Protein AF-A0A2W4M1J8-F1 (afdb_monomer)

pLDDT: mean 92.08, std 6.77, range [60.75, 98.62]

Mean predicted aligned error: 5.38 Å

Structure (mmCIF, N/CA/C/O backbone):
data_AF-A0A2W4M1J8-F1
#
_entry.id   AF-A0A2W4M1J8-F1
#
loop_
_atom_site.group_PDB
_atom_site.id
_atom_site.type_symbol
_atom_site.label_atom_id
_atom_site.label_alt_id
_atom_site.label_comp_id
_atom_site.label_asym_id
_atom_site.label_entity_id
_atom_site.label_seq_id
_atom_site.pdbx_PDB_ins_code
_atom_site.Cartn_x
_atom_site.Cartn_y
_atom_site.Cartn_z
_atom_site.occupancy
_atom_site.B_iso_or_equiv
_atom_site.auth_seq_id
_atom_site.auth_comp_id
_atom_site.auth_asym_id
_atom_site.auth_atom_id
_atom_site.pdbx_PDB_model_num
ATOM 1 N N . MET A 1 1 ? -27.127 28.716 -13.741 1.00 60.75 1 MET A N 1
ATOM 2 C CA . MET A 1 1 ? -26.331 27.482 -13.943 1.00 60.75 1 MET A CA 1
ATOM 3 C C . MET A 1 1 ? -25.265 27.330 -12.864 1.00 60.75 1 MET A C 1
ATOM 5 O O . MET A 1 1 ? -25.315 26.324 -12.179 1.00 60.75 1 MET A O 1
ATOM 9 N N . PHE A 1 2 ? -24.392 28.325 -12.641 1.00 67.69 2 PHE A N 1
ATOM 10 C CA . PHE A 1 2 ? -23.398 28.296 -11.550 1.00 67.69 2 PHE A CA 1
ATOM 11 C C . PHE A 1 2 ? -24.016 28.130 -10.148 1.00 67.69 2 PHE A C 1
ATOM 13 O O . PHE A 1 2 ? -23.665 27.180 -9.469 1.00 67.69 2 PHE A O 1
ATOM 20 N N . GLN A 1 3 ? -25.021 28.934 -9.776 1.00 69.25 3 GLN A N 1
ATOM 21 C CA . GLN A 1 3 ? -25.736 28.772 -8.492 1.00 69.25 3 GLN A CA 1
ATOM 22 C C . GLN A 1 3 ? -26.393 27.394 -8.320 1.00 69.25 3 GLN A C 1
ATOM 24 O O . GLN A 1 3 ? -26.359 26.820 -7.248 1.00 69.25 3 GLN A O 1
ATOM 29 N N . TRP A 1 4 ? -26.945 26.813 -9.390 1.00 78.94 4 TRP A N 1
ATOM 30 C CA . TRP A 1 4 ? -27.559 25.483 -9.310 1.00 78.94 4 TRP A CA 1
ATOM 31 C C . TRP A 1 4 ? -26.517 24.383 -9.055 1.00 78.94 4 TRP A C 1
ATOM 33 O O . TRP A 1 4 ? -26.752 23.493 -8.243 1.00 78.94 4 TRP A O 1
ATOM 43 N N . LEU A 1 5 ? -25.365 24.466 -9.735 1.00 71.62 5 LEU A N 1
ATOM 44 C CA . LEU A 1 5 ? -24.209 23.589 -9.515 1.00 71.62 5 LEU A CA 1
ATOM 45 C C . LEU A 1 5 ? -23.668 23.752 -8.090 1.00 71.62 5 LEU A C 1
ATOM 47 O O . LEU A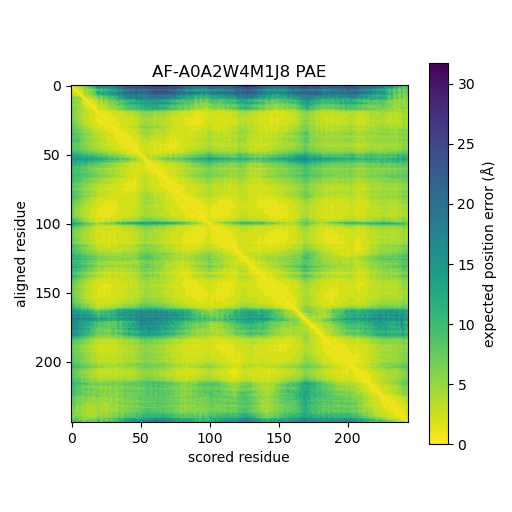 1 5 ? -23.390 22.768 -7.417 1.00 71.62 5 LEU A O 1
ATOM 51 N N . GLU A 1 6 ? -23.559 24.986 -7.619 1.00 69.69 6 GLU A N 1
ATOM 52 C CA . GLU A 1 6 ? -23.117 25.314 -6.269 1.00 69.69 6 GLU A CA 1
ATOM 53 C C . GLU A 1 6 ? -24.055 24.714 -5.209 1.00 69.69 6 GLU A C 1
ATOM 55 O O . GLU A 1 6 ? -23.620 23.894 -4.404 1.00 69.69 6 GLU A O 1
ATOM 60 N N . ASP A 1 7 ? -25.358 24.975 -5.307 1.00 75.12 7 ASP A N 1
ATOM 61 C CA . ASP A 1 7 ? -26.353 24.530 -4.326 1.00 75.12 7 ASP A CA 1
ATOM 62 C C . ASP A 1 7 ? -26.569 23.003 -4.311 1.00 75.12 7 ASP A C 1
ATOM 64 O O . ASP A 1 7 ? -26.889 22.438 -3.267 1.00 75.12 7 ASP A O 1
ATOM 68 N N . HIS A 1 8 ? -26.414 22.312 -5.451 1.00 79.19 8 HIS A N 1
ATOM 69 C CA . HIS A 1 8 ? -26.745 20.880 -5.562 1.00 79.19 8 HIS A CA 1
ATOM 70 C C . HIS A 1 8 ? -25.533 19.949 -5.643 1.00 79.19 8 HIS A C 1
ATOM 72 O O . HIS A 1 8 ? -25.662 18.774 -5.300 1.00 79.19 8 HIS A O 1
ATOM 78 N N . LEU A 1 9 ? -24.373 20.422 -6.111 1.00 76.44 9 LEU A N 1
ATOM 79 C CA . LEU A 1 9 ? -23.174 19.593 -6.279 1.00 76.44 9 LEU A CA 1
ATOM 80 C C . LEU A 1 9 ? -22.068 19.914 -5.266 1.00 76.44 9 LEU A C 1
ATOM 82 O O . LEU A 1 9 ? -21.338 18.982 -4.927 1.00 76.44 9 LEU A O 1
ATOM 86 N N . MET A 1 10 ? -21.961 21.131 -4.701 1.00 76.69 10 MET A N 1
ATOM 87 C CA . MET A 1 10 ? -20.921 21.394 -3.684 1.00 76.69 10 MET A CA 1
ATOM 88 C C . MET A 1 10 ? -21.118 20.546 -2.436 1.00 76.69 10 MET A C 1
ATOM 90 O O . MET A 1 10 ? -20.162 19.942 -1.957 1.00 76.69 10 MET A O 1
ATOM 94 N N . GLU A 1 11 ? -22.337 20.474 -1.900 1.00 77.88 11 GLU A N 1
ATOM 95 C CA . GLU A 1 11 ? -22.561 19.773 -0.635 1.00 77.88 11 GLU A CA 1
ATOM 96 C C . GLU A 1 11 ? -22.311 18.252 -0.753 1.00 77.88 11 GLU A C 1
ATOM 98 O O . GLU A 1 11 ? -21.587 17.703 0.087 1.00 77.88 11 GLU A O 1
ATOM 103 N N . PRO A 1 12 ? -22.807 17.538 -1.789 1.00 81.69 12 PRO A N 1
ATOM 104 C CA . PRO A 1 12 ? -22.494 16.121 -1.964 1.00 81.69 12 PRO A CA 1
ATOM 105 C C . PRO A 1 12 ? -21.011 15.859 -2.245 1.00 81.69 12 PRO A C 1
ATOM 107 O O . PRO A 1 12 ? -20.430 14.952 -1.645 1.00 81.69 12 PRO A O 1
ATOM 110 N N . LEU A 1 13 ? -20.379 16.649 -3.123 1.00 80.50 13 LEU A N 1
ATOM 111 C CA . LEU A 1 13 ? -18.967 16.468 -3.478 1.00 80.50 13 LEU A CA 1
ATOM 112 C C . LEU A 1 13 ? -18.049 16.810 -2.302 1.00 80.50 13 LEU A C 1
ATOM 114 O O . LEU A 1 13 ? -17.095 16.080 -2.040 1.00 80.50 13 LEU A O 1
ATOM 118 N N . GLY A 1 14 ? -18.394 17.837 -1.526 1.00 80.25 14 GLY A N 1
ATOM 119 C CA . GLY A 1 14 ? -17.724 18.182 -0.278 1.00 80.25 14 GLY A CA 1
ATOM 120 C C . GLY A 1 14 ? -17.798 17.048 0.743 1.00 80.25 14 GLY A C 1
ATOM 121 O O . GLY A 1 14 ? -16.777 16.677 1.315 1.00 80.25 14 GLY A O 1
ATOM 122 N N . LYS A 1 15 ? -18.965 16.410 0.922 1.00 83.94 15 LYS A N 1
ATOM 123 C CA . LYS A 1 15 ? -19.109 15.234 1.805 1.00 83.94 15 LYS A CA 1
ATOM 124 C C . LYS A 1 15 ? -18.259 14.047 1.346 1.00 83.94 15 LYS A C 1
ATOM 126 O O . LYS A 1 15 ? -17.683 13.352 2.182 1.00 83.94 15 LYS A O 1
ATOM 131 N N . ILE A 1 16 ? -18.155 13.818 0.035 1.00 85.00 16 ILE A N 1
ATOM 132 C CA . ILE A 1 16 ? -17.283 12.778 -0.531 1.00 85.00 16 ILE A CA 1
ATOM 133 C C . ILE A 1 16 ? -15.813 13.127 -0.269 1.00 85.00 16 ILE A C 1
ATOM 135 O O . ILE A 1 16 ? -15.076 12.298 0.260 1.00 85.00 16 ILE A O 1
ATOM 139 N N . ALA A 1 17 ? -15.392 14.361 -0.545 1.00 81.19 17 ALA A N 1
ATOM 140 C CA . ALA A 1 17 ? -14.028 14.831 -0.299 1.00 81.19 17 ALA A CA 1
ATOM 141 C C . ALA A 1 17 ? -13.652 14.834 1.195 1.00 81.19 17 ALA A C 1
ATOM 143 O O . ALA A 1 17 ? -12.484 14.675 1.551 1.00 81.19 17 ALA A O 1
ATOM 144 N N . GLN A 1 18 ? -14.637 14.987 2.082 1.00 86.88 18 GLN A N 1
ATOM 145 C CA . GLN A 1 18 ? -14.481 14.907 3.536 1.00 86.88 18 GLN A CA 1
ATOM 146 C C . GLN A 1 18 ? -14.568 13.479 4.090 1.00 86.88 18 GLN A C 1
ATOM 148 O O . GLN A 1 18 ? -14.363 13.263 5.286 1.00 86.88 18 GLN A O 1
ATOM 153 N N . ASN A 1 19 ? -14.833 12.477 3.247 1.00 94.06 19 ASN A N 1
ATOM 154 C CA . ASN A 1 19 ? -14.872 11.093 3.689 1.00 94.06 19 ASN A CA 1
ATOM 155 C C . ASN A 1 19 ? -13.484 10.653 4.173 1.00 94.06 19 ASN A C 1
ATOM 157 O O . ASN A 1 19 ? -12.522 10.620 3.405 1.00 94.06 19 ASN A O 1
ATOM 161 N N . ARG A 1 20 ? -13.400 10.247 5.444 1.00 94.69 20 ARG A N 1
ATOM 162 C CA . ARG A 1 20 ? -12.148 9.811 6.078 1.00 94.69 20 ARG A CA 1
ATOM 163 C C . ARG A 1 20 ? -11.376 8.760 5.281 1.00 94.69 20 ARG A C 1
ATOM 165 O O . ARG A 1 20 ? -10.160 8.851 5.237 1.00 94.69 20 ARG A O 1
ATOM 172 N N . TYR A 1 21 ? -12.050 7.802 4.639 1.00 96.69 21 TYR A N 1
ATOM 173 C CA . TYR A 1 21 ? -11.383 6.741 3.881 1.00 96.69 21 TYR A CA 1
ATOM 174 C C . TYR A 1 21 ? -10.720 7.302 2.624 1.00 96.69 21 TYR A C 1
ATOM 176 O O . TYR A 1 21 ? -9.555 7.016 2.368 1.00 96.69 21 TYR A O 1
ATOM 184 N N . LEU A 1 22 ? -11.432 8.154 1.880 1.00 94.62 22 LEU A N 1
ATOM 185 C CA . LEU A 1 22 ? -10.891 8.802 0.683 1.00 94.62 22 LEU A CA 1
ATOM 186 C C . LEU A 1 22 ? -9.744 9.748 1.029 1.00 94.62 22 LEU A C 1
ATOM 188 O O . LEU A 1 22 ? -8.720 9.743 0.348 1.00 94.62 22 LEU A O 1
ATOM 192 N N . GLN A 1 23 ? -9.875 10.508 2.115 1.00 94.75 23 GLN A N 1
ATOM 193 C CA . GLN A 1 23 ? -8.791 11.367 2.568 1.00 94.75 23 GLN A CA 1
ATOM 194 C C . GLN A 1 23 ? -7.573 10.554 3.025 1.00 94.75 23 GLN A C 1
ATOM 196 O O . GLN A 1 23 ? -6.461 10.901 2.655 1.00 94.75 23 GLN A O 1
ATOM 201 N N . SER A 1 24 ? -7.752 9.443 3.749 1.00 97.06 24 SER A N 1
ATOM 202 C CA . SER A 1 24 ? -6.635 8.562 4.121 1.00 97.06 24 SER A CA 1
ATOM 203 C C . SER A 1 24 ? -5.939 7.951 2.911 1.00 97.06 24 SER A C 1
ATOM 205 O O . SER A 1 24 ? -4.716 7.885 2.910 1.00 97.06 24 SER A O 1
ATOM 207 N N . ILE A 1 25 ? -6.683 7.549 1.873 1.00 97.44 25 ILE A N 1
ATOM 208 C CA . ILE A 1 25 ? -6.088 7.091 0.611 1.00 97.44 25 ILE A CA 1
ATOM 209 C C . ILE A 1 25 ? -5.270 8.225 -0.012 1.00 97.44 25 ILE A C 1
ATOM 211 O O . ILE A 1 25 ? -4.089 8.046 -0.286 1.00 97.44 25 ILE A O 1
ATOM 215 N N . ARG A 1 26 ? -5.859 9.412 -0.191 1.00 95.38 26 ARG A N 1
ATOM 216 C CA . ARG A 1 26 ? -5.160 10.573 -0.759 1.00 95.38 26 ARG A CA 1
ATOM 217 C C . ARG A 1 26 ? -3.875 10.891 0.007 1.00 95.38 26 ARG A C 1
ATOM 219 O O . ARG A 1 26 ? -2.814 10.999 -0.601 1.00 95.38 26 ARG A O 1
ATOM 226 N N . ASP A 1 27 ? -3.970 11.025 1.326 1.00 96.31 27 ASP A N 1
ATOM 227 C CA . ASP A 1 27 ? -2.840 11.379 2.184 1.00 96.31 27 ASP A CA 1
ATOM 228 C C . ASP A 1 27 ? -1.758 10.284 2.127 1.00 96.31 27 ASP A C 1
ATOM 230 O O . ASP A 1 27 ? -0.569 10.598 2.060 1.00 96.31 27 ASP A O 1
ATOM 234 N N . ALA A 1 28 ? -2.154 9.007 2.050 1.00 97.31 28 ALA A N 1
ATOM 235 C CA . ALA A 1 28 ? -1.229 7.894 1.884 1.00 97.31 28 ALA A CA 1
ATOM 236 C C . ALA A 1 28 ? -0.443 7.974 0.567 1.00 97.31 28 ALA A C 1
ATOM 238 O O . ALA A 1 28 ? 0.778 7.822 0.560 1.00 97.31 28 ALA A O 1
ATOM 239 N N . PHE A 1 29 ? -1.118 8.255 -0.550 1.00 96.50 29 PHE A N 1
ATOM 240 C CA . PHE A 1 29 ? -0.449 8.423 -1.840 1.00 96.50 29 PHE A CA 1
ATOM 241 C C . PHE A 1 29 ? 0.501 9.627 -1.832 1.00 96.50 29 PHE A C 1
ATOM 243 O O . PHE A 1 29 ? 1.638 9.516 -2.290 1.00 96.50 29 PHE A O 1
ATOM 250 N N . VAL A 1 30 ? 0.076 10.760 -1.266 1.00 96.06 30 VAL A N 1
ATOM 251 C CA . VAL A 1 30 ? 0.894 11.981 -1.220 1.00 96.06 30 VAL A CA 1
ATOM 252 C C . VAL A 1 30 ? 2.153 11.786 -0.376 1.00 96.06 30 VAL A C 1
ATOM 254 O O . VAL A 1 30 ? 3.242 12.154 -0.811 1.00 96.06 30 VAL A O 1
ATOM 257 N N . VAL A 1 31 ? 2.020 11.197 0.813 1.00 95.62 31 VAL A N 1
ATOM 258 C CA . VAL A 1 31 ? 3.126 11.089 1.775 1.00 95.62 31 VAL A CA 1
ATOM 259 C C . VAL A 1 31 ? 4.022 9.879 1.491 1.00 95.62 31 VAL A C 1
ATOM 261 O O . VAL A 1 31 ? 5.239 9.984 1.628 1.00 95.62 31 VAL A O 1
ATOM 264 N N . PHE A 1 32 ? 3.455 8.741 1.073 1.00 95.19 32 PHE A N 1
ATOM 265 C CA . PHE A 1 32 ? 4.177 7.461 1.004 1.00 95.19 32 PHE A CA 1
ATOM 266 C C . PHE A 1 32 ? 4.418 6.932 -0.417 1.00 95.19 32 PHE A C 1
ATOM 268 O O . PHE A 1 32 ? 5.298 6.087 -0.593 1.00 95.19 32 PHE A O 1
ATOM 275 N N . ALA A 1 33 ? 3.684 7.406 -1.433 1.00 94.50 33 ALA A N 1
ATOM 276 C CA . ALA A 1 33 ? 3.900 6.989 -2.824 1.00 94.50 33 ALA A CA 1
ATOM 277 C C . ALA A 1 33 ? 4.744 7.996 -3.606 1.00 94.50 33 ALA A C 1
ATOM 279 O O . ALA A 1 33 ? 5.727 7.607 -4.234 1.00 94.50 33 ALA A O 1
ATOM 280 N N . LEU A 1 34 ? 4.384 9.287 -3.568 1.00 94.75 34 LEU A N 1
ATOM 281 C CA . LEU A 1 34 ? 5.009 10.303 -4.424 1.00 94.75 34 LEU A CA 1
ATOM 282 C C . LEU A 1 34 ? 6.538 10.370 -4.285 1.00 94.75 34 LEU A C 1
ATOM 284 O O . LEU A 1 34 ? 7.201 10.322 -5.321 1.00 94.75 34 LEU A O 1
ATOM 288 N N . PRO A 1 35 ? 7.138 10.415 -3.076 1.00 92.19 35 PRO A N 1
ATOM 289 C CA . PRO A 1 35 ? 8.595 10.472 -2.960 1.00 92.19 35 PRO A CA 1
ATOM 290 C C . PRO A 1 35 ? 9.272 9.246 -3.583 1.00 92.19 35 PRO A C 1
ATOM 292 O O . PRO A 1 35 ? 10.240 9.380 -4.324 1.00 92.19 35 PRO A O 1
ATOM 295 N N . VAL A 1 36 ? 8.706 8.059 -3.349 1.00 92.19 36 VAL A N 1
ATOM 296 C CA . VAL A 1 36 ? 9.218 6.778 -3.850 1.00 92.19 36 VAL A CA 1
A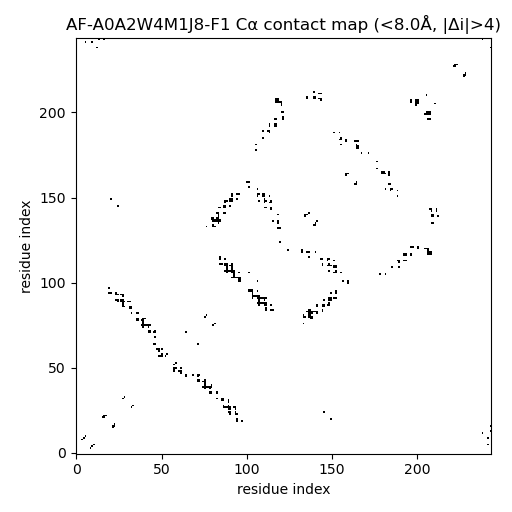TOM 297 C C . VAL A 1 36 ? 9.147 6.726 -5.380 1.00 92.19 36 VAL A C 1
ATOM 299 O O . VAL A 1 36 ? 10.136 6.399 -6.034 1.00 92.19 36 VAL A O 1
ATOM 302 N N . ILE A 1 37 ? 8.008 7.120 -5.961 1.00 93.81 37 ILE A N 1
ATOM 303 C CA . ILE A 1 37 ? 7.817 7.205 -7.416 1.00 93.81 37 ILE A CA 1
ATOM 304 C C . ILE A 1 37 ? 8.838 8.150 -8.041 1.00 93.81 37 ILE A C 1
ATOM 306 O O . ILE A 1 37 ? 9.502 7.784 -9.009 1.00 93.81 37 ILE A O 1
ATOM 310 N N . LEU A 1 38 ? 8.954 9.366 -7.501 1.00 95.25 38 LEU A N 1
ATOM 311 C CA . LEU A 1 38 ? 9.811 10.404 -8.065 1.00 95.25 38 LEU A CA 1
ATOM 312 C C . LEU A 1 38 ? 11.285 10.004 -8.001 1.00 95.25 38 LEU A C 1
ATOM 314 O O . LEU A 1 38 ? 12.010 10.203 -8.973 1.00 95.25 38 LEU A O 1
ATOM 318 N N . THR A 1 39 ? 11.722 9.384 -6.902 1.00 93.12 39 THR A N 1
ATOM 319 C CA . THR A 1 39 ? 13.083 8.849 -6.791 1.00 93.12 39 THR A CA 1
ATOM 320 C C . THR A 1 39 ? 13.343 7.753 -7.827 1.00 93.12 39 THR A C 1
ATOM 322 O O . THR A 1 39 ? 14.359 7.804 -8.518 1.00 93.12 39 THR A O 1
ATOM 325 N N . GLY A 1 40 ? 12.427 6.794 -7.992 1.00 94.69 40 GLY A N 1
ATOM 326 C CA . GLY A 1 40 ? 12.572 5.717 -8.976 1.00 94.69 40 GLY A CA 1
ATOM 327 C C . GLY A 1 40 ? 12.558 6.196 -10.426 1.00 94.69 40 GLY A C 1
ATOM 328 O O . GLY A 1 40 ? 13.328 5.708 -11.254 1.00 94.69 40 GLY A O 1
ATOM 329 N N . ALA A 1 41 ? 11.710 7.177 -10.736 1.00 95.94 41 ALA A N 1
ATOM 330 C CA . ALA A 1 41 ? 11.534 7.699 -12.087 1.00 95.94 41 ALA A CA 1
ATOM 331 C C . ALA A 1 41 ? 12.822 8.307 -12.666 1.00 95.94 41 ALA A C 1
ATOM 333 O O . ALA A 1 41 ? 13.043 8.215 -13.870 1.00 95.94 41 ALA A O 1
ATOM 334 N N . ILE A 1 42 ? 13.706 8.865 -11.831 1.00 96.81 42 ILE A N 1
ATOM 335 C CA . ILE A 1 42 ? 15.008 9.384 -12.280 1.00 96.81 42 ILE A CA 1
ATOM 336 C C . ILE A 1 42 ? 15.840 8.264 -12.920 1.00 96.81 42 ILE A C 1
ATOM 338 O O . ILE A 1 42 ? 16.370 8.430 -14.016 1.00 96.81 42 ILE A O 1
ATOM 342 N N . PHE A 1 43 ? 15.906 7.099 -12.273 1.00 97.44 43 PHE A N 1
ATOM 343 C CA . PHE A 1 43 ? 16.635 5.939 -12.787 1.00 97.44 43 PHE A CA 1
ATOM 344 C C . PHE A 1 43 ? 15.973 5.347 -14.029 1.00 97.44 43 PHE A C 1
ATOM 346 O O . PHE A 1 43 ? 16.670 4.959 -14.963 1.00 97.44 43 PHE A O 1
ATOM 353 N N . LEU A 1 44 ? 14.636 5.337 -14.071 1.00 97.12 44 LEU A N 1
ATOM 354 C CA . LEU A 1 44 ? 13.891 4.930 -15.261 1.00 97.12 44 LEU A CA 1
ATOM 355 C C . LEU A 1 44 ? 14.239 5.813 -16.464 1.00 97.12 44 LEU A C 1
ATOM 357 O O . LEU A 1 44 ? 14.507 5.287 -17.540 1.00 97.12 44 LEU A O 1
ATOM 361 N N . ILE A 1 45 ? 14.274 7.136 -16.280 1.00 96.62 45 ILE A N 1
ATOM 362 C CA . ILE A 1 45 ? 14.631 8.084 -17.341 1.00 96.62 45 ILE A CA 1
ATOM 363 C C . ILE A 1 45 ? 16.073 7.847 -17.797 1.00 96.62 45 ILE A C 1
ATOM 365 O O . ILE A 1 45 ? 16.302 7.733 -18.995 1.00 96.62 45 ILE A O 1
ATOM 369 N N . ILE A 1 46 ? 17.029 7.711 -16.867 1.00 96.38 46 ILE A N 1
ATOM 370 C CA . ILE A 1 46 ? 18.447 7.449 -17.184 1.00 96.38 46 ILE A CA 1
ATOM 371 C C . ILE A 1 46 ? 18.621 6.133 -17.960 1.00 96.38 46 ILE A C 1
ATOM 373 O O . ILE A 1 46 ? 19.450 6.058 -18.864 1.00 96.38 46 ILE A O 1
ATOM 377 N N . ALA A 1 47 ? 17.841 5.107 -17.622 1.00 97.25 47 ALA A N 1
ATOM 378 C CA . ALA A 1 47 ? 17.883 3.808 -18.283 1.00 97.25 47 ALA A CA 1
ATOM 379 C C . ALA A 1 47 ? 17.229 3.796 -19.677 1.00 97.25 47 ALA A C 1
ATOM 381 O O . ALA A 1 47 ? 17.463 2.862 -20.437 1.00 97.25 47 ALA A O 1
ATOM 382 N N . ASN A 1 48 ? 16.412 4.799 -20.019 1.00 96.19 48 ASN A N 1
ATOM 383 C CA . ASN A 1 48 ? 15.619 4.820 -21.250 1.00 96.19 48 ASN A CA 1
ATOM 384 C C . ASN A 1 48 ? 15.877 6.100 -22.070 1.00 96.19 48 ASN A C 1
ATOM 386 O O . ASN A 1 48 ? 15.021 6.989 -22.117 1.00 96.19 48 ASN A O 1
ATOM 390 N N . PRO A 1 49 ? 17.045 6.207 -22.736 1.00 95.44 49 PRO A N 1
ATOM 391 C CA . PRO A 1 49 ? 17.310 7.287 -23.677 1.00 95.44 49 PRO A CA 1
ATOM 392 C C . PRO A 1 49 ? 16.248 7.371 -24.782 1.00 95.44 49 PRO A C 1
ATOM 394 O O . PRO A 1 49 ? 15.821 6.336 -25.296 1.00 95.44 49 PRO A O 1
ATOM 397 N N . PRO A 1 50 ? 15.859 8.582 -25.226 1.00 94.56 50 PRO A N 1
ATOM 398 C CA . PRO A 1 50 ? 14.887 8.765 -26.299 1.00 94.56 50 PRO A CA 1
ATOM 399 C C . PRO A 1 50 ? 15.536 8.509 -27.669 1.00 94.56 50 PRO A C 1
ATOM 401 O O . PRO A 1 50 ? 15.769 9.433 -28.447 1.00 94.56 50 PRO A O 1
ATOM 404 N N . THR A 1 51 ? 15.821 7.241 -27.972 1.00 91.38 51 THR A N 1
ATOM 405 C CA . THR A 1 51 ? 16.510 6.773 -29.193 1.00 91.38 51 THR A CA 1
ATOM 406 C C . THR A 1 51 ? 15.796 7.139 -30.496 1.00 91.38 51 THR A C 1
ATOM 408 O O . THR A 1 51 ? 16.405 7.113 -31.562 1.00 91.38 51 THR A O 1
ATOM 411 N N . SER A 1 52 ? 14.527 7.553 -30.431 1.00 91.38 52 SER A N 1
ATOM 412 C CA . SER A 1 52 ? 13.802 8.140 -31.563 1.00 91.38 52 SER A CA 1
ATOM 413 C C . SER A 1 52 ? 14.408 9.460 -32.055 1.00 91.38 52 SER A C 1
ATOM 415 O O . SER A 1 52 ? 14.164 9.868 -33.189 1.00 91.38 52 SER A O 1
ATOM 417 N N . ILE A 1 53 ? 15.178 10.156 -31.216 1.00 92.25 53 ILE A N 1
ATOM 418 C CA . ILE A 1 53 ? 15.879 11.387 -31.574 1.00 92.25 53 ILE A CA 1
ATOM 419 C C . ILE A 1 53 ? 17.278 11.002 -32.070 1.00 92.25 53 ILE A C 1
ATOM 421 O O . ILE A 1 53 ? 18.161 10.676 -31.278 1.00 92.25 53 ILE A O 1
ATOM 425 N N . ASN A 1 54 ? 17.494 11.062 -33.388 1.00 87.06 54 ASN A N 1
ATOM 426 C CA . ASN A 1 54 ? 18.772 10.710 -34.012 1.00 87.06 54 ASN A CA 1
ATOM 427 C C . ASN A 1 54 ? 19.838 11.802 -33.794 1.00 87.06 54 ASN A C 1
ATOM 429 O O . ASN A 1 54 ? 20.162 12.580 -34.693 1.00 87.06 54 ASN A O 1
ATOM 433 N N . TRP A 1 55 ? 20.358 11.878 -32.569 1.00 94.31 55 TRP A N 1
ATOM 434 C CA . TRP A 1 55 ? 21.391 12.820 -32.150 1.00 94.31 55 TRP A CA 1
ATOM 435 C C . TRP A 1 55 ? 22.573 12.069 -31.534 1.00 94.31 55 TRP A C 1
ATOM 437 O O . TRP A 1 55 ? 22.388 11.173 -30.713 1.00 94.31 55 TRP A O 1
ATOM 447 N N . GLY A 1 56 ? 23.805 12.450 -31.895 1.00 93.44 56 GLY A N 1
ATOM 448 C CA . GLY A 1 56 ? 25.018 11.727 -31.488 1.00 93.44 56 GLY A CA 1
ATOM 449 C C . GLY A 1 56 ? 25.172 11.548 -29.973 1.00 93.44 56 GLY A C 1
ATOM 450 O O . GLY A 1 56 ? 25.628 10.498 -29.531 1.00 93.44 56 GLY A O 1
ATOM 451 N N . ILE A 1 57 ? 24.720 12.525 -29.178 1.00 94.75 57 ILE A N 1
ATOM 452 C CA . ILE A 1 57 ? 24.746 12.447 -27.708 1.00 94.75 57 ILE A CA 1
ATOM 453 C C . ILE A 1 57 ? 23.776 11.377 -27.189 1.00 94.75 57 ILE A C 1
ATOM 455 O O . ILE A 1 57 ? 24.119 10.629 -26.278 1.00 94.75 57 ILE A O 1
ATOM 459 N N . ILE A 1 58 ? 22.587 11.267 -27.784 1.00 95.38 58 ILE A N 1
ATOM 460 C CA . ILE A 1 58 ? 21.567 10.291 -27.376 1.00 95.38 58 ILE A CA 1
ATOM 461 C C . ILE A 1 58 ? 22.012 8.876 -27.739 1.00 95.38 58 ILE A C 1
ATOM 463 O O . ILE A 1 58 ? 21.879 7.969 -26.925 1.00 95.38 58 ILE A O 1
ATOM 467 N N . ASN A 1 59 ? 22.619 8.700 -28.913 1.00 94.50 59 ASN A N 1
ATOM 468 C CA . ASN A 1 59 ? 23.185 7.414 -29.316 1.00 94.50 59 ASN A CA 1
ATOM 469 C C . ASN A 1 59 ? 24.345 6.998 -28.395 1.00 94.50 59 ASN A C 1
ATOM 471 O O . ASN A 1 59 ? 24.420 5.845 -27.981 1.00 94.50 59 ASN A O 1
ATOM 475 N N . ALA A 1 60 ? 25.222 7.934 -28.015 1.00 95.75 60 ALA A N 1
ATOM 476 C CA . ALA A 1 60 ? 26.292 7.662 -27.055 1.00 95.75 60 ALA A CA 1
ATOM 477 C C . ALA A 1 60 ? 25.747 7.289 -25.665 1.00 95.75 60 ALA A C 1
ATOM 479 O O . ALA A 1 60 ? 26.252 6.359 -25.039 1.00 95.75 60 ALA A O 1
ATOM 480 N N . TRP A 1 61 ? 24.696 7.975 -25.202 1.00 96.31 61 TRP A N 1
ATOM 481 C CA . TRP A 1 61 ? 24.003 7.643 -23.957 1.00 96.31 61 TRP A CA 1
ATOM 482 C C . TRP A 1 61 ? 23.380 6.239 -24.015 1.00 96.31 61 TRP A C 1
ATOM 484 O O . TRP A 1 61 ? 23.620 5.439 -23.113 1.00 96.31 61 TRP A O 1
ATOM 494 N N . ALA A 1 62 ? 22.663 5.902 -25.091 1.00 95.75 62 ALA A N 1
ATOM 495 C CA . ALA A 1 62 ? 22.081 4.575 -25.287 1.00 95.75 62 ALA A CA 1
ATOM 496 C C . ALA A 1 62 ? 23.138 3.464 -25.249 1.00 95.75 62 ALA A C 1
ATOM 498 O O . ALA A 1 62 ? 22.995 2.518 -24.477 1.00 95.75 62 ALA A O 1
ATOM 499 N N . ASN A 1 63 ? 24.242 3.634 -25.981 1.00 95.69 63 ASN A N 1
ATOM 500 C CA . ASN A 1 63 ? 25.342 2.668 -26.004 1.00 95.69 63 ASN A CA 1
ATOM 501 C C . ASN A 1 63 ? 26.015 2.498 -24.630 1.00 95.69 63 ASN A C 1
ATOM 503 O O . ASN A 1 63 ? 26.486 1.413 -24.300 1.00 95.69 63 ASN A O 1
ATOM 507 N N . ALA A 1 64 ? 26.082 3.561 -23.821 1.00 96.31 64 ALA A N 1
ATOM 508 C CA . ALA A 1 64 ? 26.641 3.494 -22.471 1.00 96.31 64 ALA A CA 1
ATOM 509 C C . ALA A 1 64 ? 25.707 2.778 -21.479 1.00 96.31 64 ALA A C 1
ATOM 511 O O . ALA A 1 64 ? 26.181 2.131 -20.546 1.00 96.31 64 ALA A O 1
ATOM 512 N N . VAL A 1 65 ? 24.391 2.904 -21.668 1.00 96.75 65 VAL A N 1
ATOM 513 C CA . VAL A 1 65 ? 23.367 2.327 -20.786 1.00 96.75 65 VAL A CA 1
ATOM 514 C C . VAL A 1 65 ? 23.096 0.864 -21.095 1.00 96.75 65 VAL A C 1
ATOM 516 O O . VAL A 1 65 ? 22.96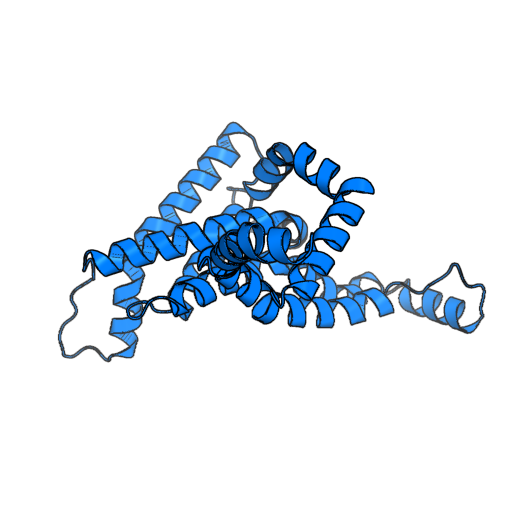3 0.083 -20.159 1.00 96.75 65 VAL A O 1
ATOM 519 N N . GLU A 1 66 ? 23.037 0.479 -22.370 1.00 95.38 66 GLU A N 1
ATOM 520 C CA . GLU A 1 66 ? 22.673 -0.869 -22.829 1.00 95.38 66 GLU A CA 1
ATOM 521 C C . GLU A 1 66 ? 23.299 -2.025 -22.011 1.00 95.38 66 GLU A C 1
ATOM 523 O O . GLU A 1 66 ? 22.540 -2.865 -21.520 1.00 95.38 66 GLU A O 1
ATOM 528 N N . PRO A 1 67 ? 24.625 -2.075 -21.754 1.00 97.25 67 PRO A N 1
ATOM 529 C CA . PRO A 1 67 ? 25.231 -3.196 -21.027 1.00 97.25 67 PRO A CA 1
ATOM 530 C C . PRO A 1 67 ? 24.907 -3.227 -19.526 1.00 97.25 67 PRO A C 1
ATOM 532 O O . PRO A 1 67 ? 25.106 -4.255 -18.878 1.00 97.25 67 PRO A O 1
ATOM 535 N N . ILE A 1 68 ? 24.450 -2.109 -18.958 1.00 97.25 68 ILE A N 1
ATOM 536 C CA . ILE A 1 68 ? 24.216 -1.933 -17.516 1.00 97.25 68 ILE A CA 1
ATOM 537 C C . ILE A 1 68 ? 22.774 -1.522 -17.186 1.00 97.25 68 ILE A C 1
ATOM 539 O O . ILE A 1 68 ? 22.471 -1.128 -16.058 1.00 97.25 68 ILE A O 1
ATOM 543 N N . MET A 1 69 ? 21.868 -1.595 -18.163 1.00 97.00 69 MET A N 1
ATOM 544 C CA . MET A 1 69 ? 20.491 -1.128 -18.027 1.00 97.00 69 MET A CA 1
ATOM 545 C C . MET A 1 69 ? 19.753 -1.801 -16.853 1.00 97.00 69 MET A C 1
ATOM 547 O O . MET A 1 69 ? 19.136 -1.074 -16.070 1.00 97.00 69 MET A O 1
ATOM 551 N N . PRO A 1 70 ? 19.841 -3.133 -16.633 1.00 95.50 70 PRO A N 1
ATOM 552 C CA . PRO A 1 70 ? 19.213 -3.766 -15.470 1.00 95.50 70 PRO A CA 1
ATOM 553 C C . PRO A 1 70 ? 19.731 -3.230 -14.127 1.00 95.50 70 PRO A C 1
ATOM 555 O O . PRO A 1 70 ? 18.960 -3.069 -13.183 1.00 95.50 70 PRO A O 1
ATOM 558 N N . GLN A 1 71 ? 21.026 -2.921 -14.042 1.00 96.81 71 GLN A N 1
ATOM 559 C CA . GLN A 1 71 ? 21.673 -2.385 -12.846 1.00 96.81 71 GLN A CA 1
ATOM 560 C C . GLN A 1 71 ? 21.247 -0.935 -12.591 1.00 96.81 71 GLN A C 1
ATOM 562 O O . GLN A 1 71 ? 21.031 -0.558 -11.442 1.00 96.81 71 GLN A O 1
ATOM 567 N N . ILE A 1 72 ? 21.064 -0.134 -13.647 1.00 97.12 72 ILE A N 1
ATOM 568 C CA . ILE A 1 72 ? 20.517 1.227 -13.535 1.00 97.12 72 ILE A CA 1
ATOM 569 C C . ILE A 1 72 ? 19.047 1.184 -13.106 1.00 97.12 72 ILE A C 1
ATOM 571 O O . ILE A 1 72 ? 18.633 2.008 -12.298 1.00 97.12 72 ILE A O 1
ATOM 575 N N . LEU A 1 73 ? 18.259 0.223 -13.597 1.00 96.88 73 LEU A N 1
ATOM 576 C CA . LEU A 1 73 ? 16.848 0.063 -13.224 1.00 96.88 73 LEU A CA 1
ATOM 577 C C . LEU A 1 73 ? 16.641 -0.488 -11.807 1.00 96.88 73 LEU A C 1
ATOM 579 O O . LEU A 1 73 ? 15.518 -0.449 -11.306 1.00 96.88 73 LEU A O 1
ATOM 583 N N . PHE A 1 74 ? 17.688 -0.968 -11.132 1.00 95.56 74 PHE A N 1
ATOM 584 C CA . PHE A 1 74 ? 17.578 -1.552 -9.795 1.00 95.56 74 PHE A CA 1
ATOM 585 C C . PHE A 1 74 ? 16.856 -0.637 -8.781 1.00 95.56 74 PHE A C 1
ATOM 587 O O . PHE A 1 74 ? 15.903 -1.101 -8.150 1.00 95.56 74 PHE A O 1
ATOM 594 N N . PRO A 1 75 ? 17.187 0.665 -8.647 1.00 95.56 75 PRO A N 1
ATOM 595 C CA . PRO A 1 75 ? 16.474 1.543 -7.726 1.00 95.56 75 PRO A CA 1
ATOM 596 C C . PRO A 1 75 ? 15.029 1.800 -8.153 1.00 95.56 75 PRO A C 1
ATOM 598 O O . PRO A 1 75 ? 14.170 1.909 -7.286 1.00 95.56 75 PRO A O 1
ATOM 601 N N . PHE A 1 76 ? 14.726 1.851 -9.457 1.00 95.88 76 PHE A N 1
ATOM 602 C CA . PHE A 1 76 ? 13.345 1.954 -9.947 1.00 95.88 76 PHE A CA 1
ATOM 603 C C . PHE A 1 76 ? 12.511 0.744 -9.499 1.00 95.88 76 PHE A C 1
ATOM 605 O O . PHE A 1 76 ? 11.417 0.911 -8.959 1.00 95.88 76 PHE A O 1
ATOM 612 N N . GLN A 1 77 ? 13.061 -0.465 -9.627 1.00 94.81 77 GLN A N 1
ATOM 613 C CA . GLN A 1 77 ? 12.389 -1.692 -9.197 1.00 94.81 77 GLN A CA 1
ATOM 614 C C . GLN A 1 77 ? 12.175 -1.747 -7.678 1.00 94.81 77 GLN A C 1
ATOM 616 O O . GLN A 1 77 ? 11.120 -2.174 -7.219 1.00 94.81 77 GLN A O 1
ATOM 621 N N . LEU A 1 78 ? 13.129 -1.252 -6.886 1.00 94.56 78 LEU A N 1
ATOM 622 C CA . LEU A 1 78 ? 13.019 -1.206 -5.421 1.00 94.56 78 LEU A CA 1
ATOM 623 C C . LEU A 1 78 ? 12.347 0.055 -4.867 1.00 94.56 78 LEU A C 1
ATOM 625 O O . LEU A 1 78 ? 12.303 0.245 -3.655 1.00 94.56 78 LEU A O 1
ATOM 629 N N . THR A 1 79 ? 11.818 0.918 -5.728 1.00 94.56 79 THR A N 1
ATOM 630 C CA . THR A 1 79 ? 11.007 2.068 -5.322 1.00 94.56 79 THR A CA 1
ATOM 631 C C . THR A 1 79 ? 9.615 1.937 -5.919 1.00 94.56 79 THR A C 1
ATOM 633 O O . THR A 1 79 ? 8.676 1.527 -5.239 1.00 94.56 79 THR A O 1
ATOM 636 N N . PHE A 1 80 ? 9.476 2.209 -7.212 1.00 92.81 80 PHE A N 1
ATOM 637 C CA . PHE A 1 80 ? 8.214 2.100 -7.930 1.00 92.81 80 PHE A CA 1
ATOM 638 C C . PHE A 1 80 ? 7.645 0.673 -7.876 1.00 92.81 80 PHE A C 1
ATOM 640 O O . PHE A 1 80 ? 6.446 0.496 -7.659 1.00 92.81 80 PHE A O 1
ATOM 647 N N . GLY A 1 81 ? 8.505 -0.343 -8.003 1.00 93.62 81 GLY A N 1
ATOM 648 C CA . GLY A 1 81 ? 8.108 -1.755 -7.943 1.00 93.62 81 GLY A CA 1
ATOM 649 C C . GLY A 1 81 ? 7.675 -2.253 -6.558 1.00 93.62 81 GLY A C 1
ATOM 650 O O . GLY A 1 81 ? 7.160 -3.357 -6.458 1.00 93.62 81 GLY A O 1
ATOM 651 N N . ILE A 1 82 ? 7.821 -1.455 -5.494 1.00 95.69 82 ILE A N 1
ATOM 652 C CA . ILE A 1 82 ? 7.301 -1.778 -4.150 1.00 95.69 82 ILE A CA 1
ATOM 653 C C . ILE A 1 82 ? 6.293 -0.740 -3.637 1.00 95.69 82 ILE A C 1
ATOM 655 O O . ILE A 1 82 ? 5.974 -0.698 -2.449 1.00 95.69 82 ILE A O 1
ATOM 659 N N . MET A 1 83 ? 5.785 0.124 -4.514 1.00 95.88 83 MET A N 1
ATOM 660 C CA . MET A 1 83 ? 4.917 1.237 -4.133 1.00 95.88 83 MET A CA 1
ATOM 661 C C . MET A 1 83 ? 3.624 0.799 -3.438 1.00 95.88 83 MET A C 1
ATOM 663 O O . MET A 1 83 ? 3.197 1.456 -2.493 1.00 95.88 83 MET A O 1
ATOM 667 N N . ALA A 1 84 ? 2.981 -0.295 -3.857 1.00 97.25 84 ALA A N 1
ATOM 668 C CA . ALA A 1 84 ? 1.763 -0.747 -3.184 1.00 97.25 84 ALA A CA 1
ATOM 669 C C . ALA A 1 84 ? 2.034 -1.151 -1.733 1.00 97.25 84 ALA A C 1
ATOM 671 O O . ALA A 1 84 ? 1.181 -0.939 -0.875 1.00 97.25 84 ALA A O 1
ATOM 672 N N . LEU A 1 85 ? 3.240 -1.640 -1.433 1.00 97.06 85 LEU A N 1
ATOM 673 C CA . LEU A 1 85 ? 3.654 -1.941 -0.068 1.00 97.06 85 LEU A CA 1
ATOM 674 C C . LEU A 1 85 ? 3.742 -0.667 0.787 1.00 97.06 85 LEU A C 1
ATOM 676 O O . LEU A 1 85 ? 3.187 -0.627 1.889 1.00 97.06 85 LEU A O 1
ATOM 680 N N . THR A 1 86 ? 4.380 0.391 0.271 1.00 96.94 86 THR A N 1
ATOM 681 C CA . THR A 1 86 ? 4.504 1.673 0.991 1.00 96.94 86 THR A CA 1
ATOM 682 C C . THR A 1 86 ? 3.156 2.379 1.123 1.00 96.94 86 THR A C 1
ATOM 684 O O . THR A 1 86 ? 2.843 2.919 2.183 1.00 96.94 86 THR A O 1
ATOM 687 N N . VAL A 1 87 ? 2.315 2.310 0.089 1.00 98.06 87 VAL A N 1
ATOM 688 C CA . VAL A 1 87 ? 0.939 2.821 0.111 1.00 98.06 87 VAL A CA 1
ATOM 689 C C . VAL A 1 87 ? 0.083 2.056 1.113 1.00 98.06 87 VAL A C 1
ATOM 691 O O . VAL A 1 87 ? -0.658 2.690 1.856 1.00 98.06 87 VAL A O 1
ATOM 694 N N . SER A 1 88 ? 0.200 0.728 1.204 1.00 98.44 88 SER A N 1
ATOM 695 C CA . SER A 1 88 ? -0.530 -0.066 2.203 1.00 98.44 88 SER A CA 1
ATOM 696 C C . SER A 1 88 ? -0.210 0.423 3.614 1.00 98.44 88 SER A C 1
ATOM 698 O O . SER A 1 88 ? -1.125 0.723 4.389 1.00 98.44 88 SER A O 1
ATOM 700 N N . PHE A 1 89 ? 1.081 0.578 3.936 1.00 98.62 89 PHE A N 1
ATOM 701 C CA . PHE A 1 89 ? 1.503 1.178 5.202 1.00 98.62 89 PHE A CA 1
ATOM 702 C C . PHE A 1 89 ? 0.876 2.563 5.391 1.00 98.62 89 PHE A C 1
ATOM 704 O O . PHE A 1 89 ? 0.258 2.831 6.423 1.00 98.62 89 PHE A O 1
ATOM 711 N N . GLY A 1 90 ? 0.994 3.416 4.372 1.00 98.31 90 GLY A N 1
ATOM 712 C CA . GLY A 1 90 ? 0.495 4.782 4.400 1.00 98.31 90 GLY A CA 1
ATOM 713 C C . GLY A 1 90 ? -1.001 4.869 4.667 1.00 98.31 90 GLY A C 1
ATOM 714 O O . GLY A 1 90 ? -1.426 5.686 5.471 1.00 98.31 90 GLY A O 1
A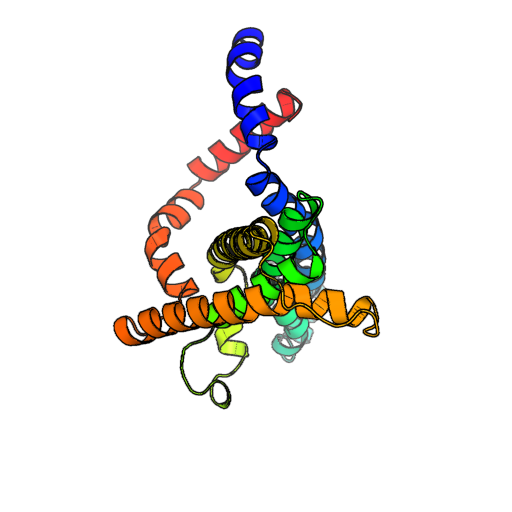TOM 715 N N . ILE A 1 91 ? -1.811 3.997 4.067 1.00 98.62 91 ILE A N 1
ATOM 716 C CA . ILE A 1 91 ? -3.265 3.973 4.280 1.00 98.62 91 ILE A CA 1
ATOM 717 C C . ILE A 1 91 ? -3.579 3.580 5.717 1.00 98.62 91 ILE A C 1
ATOM 719 O O . ILE A 1 91 ? -4.411 4.223 6.359 1.00 98.62 91 ILE A O 1
ATOM 723 N N . GLY A 1 92 ? -2.891 2.561 6.238 1.00 98.50 92 GLY A N 1
ATOM 724 C CA . GLY A 1 92 ? -3.078 2.133 7.617 1.00 98.50 92 GLY A CA 1
ATOM 725 C C . GLY A 1 92 ? -2.725 3.242 8.611 1.00 98.50 92 GLY A C 1
ATOM 726 O O . GLY A 1 92 ? -3.511 3.523 9.516 1.00 98.50 92 GLY A O 1
ATOM 727 N N . TYR A 1 93 ? -1.602 3.922 8.370 1.00 98.56 93 TYR A N 1
ATOM 728 C CA . TYR A 1 93 ? -1.128 5.069 9.143 1.00 98.56 93 TYR A CA 1
ATOM 729 C C . TYR A 1 93 ? -2.098 6.260 9.068 1.00 98.56 93 TYR A C 1
ATOM 731 O O . TYR A 1 93 ? -2.596 6.731 10.090 1.00 98.56 93 TYR A O 1
ATOM 739 N N . SER A 1 94 ? -2.430 6.714 7.857 1.00 98.12 94 SER A N 1
ATOM 740 C CA . SER A 1 94 ? -3.281 7.882 7.603 1.00 98.12 94 SER A CA 1
ATOM 741 C C . SER A 1 94 ? -4.744 7.672 7.988 1.00 98.12 94 SER A C 1
ATOM 743 O O . SER A 1 94 ? -5.491 8.641 8.108 1.00 98.12 94 SER A O 1
ATOM 745 N N . LEU A 1 95 ? -5.221 6.431 8.116 1.00 98.31 95 LEU A N 1
ATOM 746 C CA . LEU A 1 95 ? -6.554 6.143 8.653 1.00 98.31 95 LEU A CA 1
ATOM 747 C C . LEU A 1 95 ? -6.542 6.067 10.178 1.00 98.31 95 LEU A C 1
ATOM 749 O O . LEU A 1 95 ? -7.474 6.55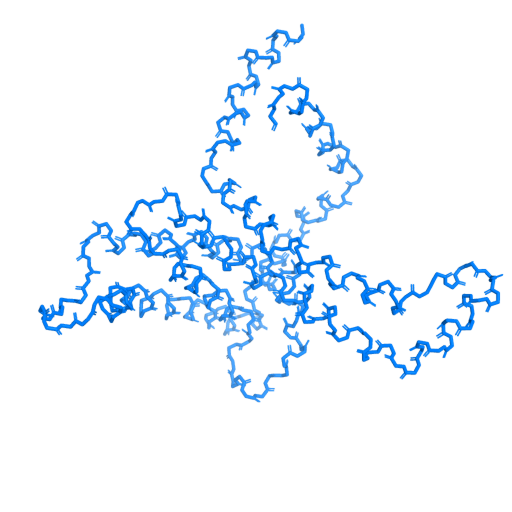7 10.812 1.00 98.31 95 LEU A O 1
ATOM 753 N N . ALA A 1 96 ? -5.491 5.504 10.770 1.00 97.62 96 ALA A N 1
ATOM 754 C CA . ALA A 1 96 ? -5.329 5.464 12.217 1.00 97.62 96 ALA A CA 1
ATOM 755 C C . ALA A 1 96 ? -5.160 6.861 12.828 1.00 97.62 96 ALA A C 1
ATOM 757 O O . ALA A 1 96 ? -5.787 7.123 13.846 1.00 97.62 96 ALA A O 1
ATOM 758 N N . SER A 1 97 ? -4.443 7.779 12.170 1.00 97.00 97 SER A N 1
ATOM 759 C CA . SER A 1 97 ? -4.259 9.169 12.634 1.00 97.00 97 SER A CA 1
ATOM 760 C C . SER A 1 97 ? -5.560 9.972 12.755 1.00 97.00 97 SER A C 1
ATOM 762 O O . SER A 1 97 ? -5.597 11.042 13.358 1.00 97.00 97 SER A O 1
ATOM 764 N N . ARG A 1 98 ? -6.656 9.464 12.181 1.00 95.50 98 ARG A N 1
ATOM 765 C CA . ARG A 1 98 ? -8.000 10.053 12.277 1.00 95.50 98 ARG A CA 1
ATOM 766 C C . ARG A 1 98 ? -8.764 9.583 13.512 1.00 95.50 98 ARG A C 1
ATOM 768 O O . ARG A 1 98 ? -9.925 9.954 13.690 1.00 95.50 98 ARG A O 1
ATOM 775 N N . TYR A 1 99 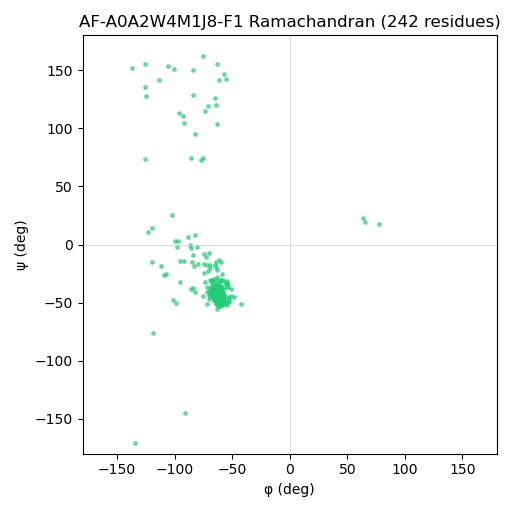? -8.156 8.724 14.321 1.00 94.94 99 TYR A N 1
ATOM 776 C CA . TYR A 1 99 ? -8.731 8.144 15.520 1.00 94.94 99 TYR A CA 1
ATOM 777 C C . TYR A 1 99 ? -7.811 8.425 16.709 1.00 94.94 99 TYR A C 1
ATOM 779 O O . TYR A 1 99 ? -6.632 8.105 16.661 1.00 94.94 99 TYR A O 1
ATOM 787 N N . GLU A 1 100 ? -8.364 8.979 17.788 1.00 88.12 100 GLU A N 1
ATOM 788 C CA . GLU A 1 100 ? -7.582 9.423 18.954 1.00 88.12 100 GLU A CA 1
ATOM 789 C C . GLU A 1 100 ? -6.860 8.270 19.680 1.00 88.12 100 GLU A C 1
ATOM 791 O O . GLU A 1 100 ? -5.732 8.436 20.131 1.00 88.12 100 GLU A O 1
ATOM 796 N N . ASP A 1 101 ? -7.469 7.079 19.733 1.00 86.31 101 ASP A N 1
ATOM 797 C CA . ASP A 1 101 ? -6.966 5.929 20.508 1.00 86.31 101 ASP A CA 1
ATOM 798 C C . ASP A 1 101 ? -6.264 4.857 19.652 1.00 86.31 101 ASP A C 1
ATOM 800 O O . ASP A 1 101 ? -6.262 3.661 19.978 1.00 86.31 101 ASP A O 1
ATOM 804 N N . MET A 1 102 ? -5.722 5.257 18.503 1.00 93.38 102 MET A N 1
ATOM 805 C CA . MET A 1 102 ? -5.064 4.356 17.561 1.00 93.38 102 MET A CA 1
ATOM 806 C C . MET A 1 102 ? -3.574 4.650 17.472 1.00 93.38 102 MET A C 1
ATOM 808 O O . MET A 1 102 ? -3.140 5.790 17.465 1.00 93.38 102 MET A O 1
ATOM 812 N N . ASP A 1 103 ? -2.790 3.584 17.361 1.00 93.69 103 ASP A N 1
ATOM 813 C CA . ASP A 1 103 ? -1.360 3.682 17.103 1.00 93.69 103 ASP A CA 1
ATOM 814 C C . ASP A 1 103 ? -1.125 3.618 15.595 1.00 93.69 103 ASP A C 1
ATOM 816 O O . ASP A 1 103 ? -1.346 2.575 14.970 1.00 93.69 103 ASP A O 1
ATOM 820 N N . GLU A 1 104 ? -0.705 4.734 15.007 1.00 96.31 104 GLU A N 1
ATOM 821 C CA . GLU A 1 104 ? -0.633 4.903 13.558 1.00 96.31 104 GLU A CA 1
ATOM 822 C C . GLU A 1 104 ? 0.446 4.027 12.937 1.00 96.31 104 GLU A C 1
ATOM 824 O O . GLU A 1 104 ? 0.242 3.423 11.883 1.00 96.31 104 GLU A O 1
ATOM 829 N N . VAL A 1 105 ? 1.587 3.906 13.616 1.00 96.25 105 VAL A N 1
ATOM 830 C CA . VAL A 1 105 ? 2.694 3.063 13.157 1.00 96.25 105 VAL A CA 1
ATOM 831 C C . VAL A 1 105 ? 2.280 1.597 13.202 1.00 96.25 105 VAL A C 1
ATOM 833 O O . VAL A 1 105 ? 2.501 0.874 12.235 1.00 96.25 105 VAL A O 1
ATOM 836 N N . MET A 1 106 ? 1.635 1.153 14.283 1.00 95.62 106 MET A N 1
ATOM 837 C CA . MET A 1 106 ? 1.181 -0.237 14.398 1.00 95.62 106 MET A CA 1
ATOM 838 C C . MET A 1 106 ? 0.094 -0.571 13.371 1.00 95.62 106 MET A C 1
ATOM 840 O O . MET A 1 106 ? 0.137 -1.645 12.774 1.00 95.62 106 MET A O 1
ATOM 844 N N . ALA A 1 107 ? -0.840 0.347 13.109 1.00 97.44 107 ALA A N 1
ATOM 845 C CA . ALA A 1 107 ? -1.848 0.173 12.064 1.00 97.44 107 ALA A CA 1
ATOM 846 C C . ALA A 1 107 ? -1.222 0.113 10.661 1.00 97.44 107 ALA A C 1
ATOM 848 O O . ALA A 1 107 ? -1.586 -0.746 9.855 1.00 97.44 107 ALA A O 1
ATOM 849 N N . GLY A 1 108 ? -0.239 0.978 10.386 1.00 98.12 108 GLY A N 1
ATOM 850 C CA . GLY A 1 108 ? 0.530 0.956 9.144 1.00 98.12 108 GLY A CA 1
ATOM 851 C C . GLY A 1 108 ? 1.290 -0.358 8.950 1.00 98.12 108 GLY A C 1
ATOM 852 O O . GLY A 1 108 ? 1.170 -0.982 7.897 1.00 98.12 108 GLY A O 1
ATOM 853 N N . ILE A 1 109 ? 2.014 -0.834 9.970 1.00 97.88 109 ILE A N 1
ATOM 854 C CA . ILE A 1 109 ? 2.738 -2.117 9.910 1.00 97.88 109 ILE A CA 1
ATOM 855 C C . ILE A 1 109 ? 1.760 -3.278 9.693 1.00 97.88 109 ILE A C 1
ATOM 857 O O . ILE A 1 109 ? 2.021 -4.132 8.849 1.00 97.88 109 ILE A O 1
ATOM 861 N N . LEU A 1 110 ? 0.634 -3.314 10.412 1.00 98.12 110 LEU A N 1
ATOM 862 C CA . LEU A 1 110 ? -0.364 -4.376 10.266 1.00 98.12 110 LEU A CA 1
ATOM 863 C C . LEU A 1 110 ? -0.921 -4.443 8.842 1.00 98.12 110 LEU A C 1
ATOM 865 O O . LEU A 1 110 ? -0.968 -5.522 8.256 1.00 98.12 110 LEU A O 1
ATOM 869 N N . SER A 1 111 ? -1.313 -3.291 8.296 1.00 98.50 111 SER A N 1
ATOM 870 C CA . SER A 1 111 ? -1.777 -3.158 6.913 1.00 98.50 111 SER A CA 1
ATOM 871 C C . SER A 1 111 ? -0.725 -3.654 5.925 1.00 98.50 111 SER A C 1
ATOM 873 O O . SER A 1 111 ? -1.012 -4.493 5.073 1.00 98.50 111 SER A O 1
ATOM 875 N N . MET A 1 112 ? 0.509 -3.170 6.071 1.00 98.44 112 MET A N 1
ATOM 876 C CA . MET A 1 112 ? 1.621 -3.524 5.198 1.00 98.44 112 MET A CA 1
ATOM 877 C C . MET A 1 112 ? 1.889 -5.029 5.211 1.00 98.44 112 MET A C 1
ATOM 879 O O . MET A 1 112 ? 1.998 -5.628 4.148 1.00 98.44 112 MET A O 1
ATOM 883 N N . LEU A 1 113 ? 1.956 -5.653 6.392 1.00 98.19 113 LEU A N 1
ATOM 884 C CA . LEU A 1 113 ? 2.181 -7.093 6.527 1.00 98.19 113 LEU A CA 1
ATOM 885 C C . LEU A 1 113 ? 1.013 -7.913 5.979 1.00 98.19 113 LEU A C 1
ATOM 887 O O . LEU A 1 113 ? 1.244 -8.919 5.314 1.00 98.19 113 LEU A O 1
ATOM 891 N N . ALA A 1 114 ? -0.226 -7.479 6.221 1.00 98.38 114 ALA A N 1
ATOM 892 C CA . ALA A 1 114 ? -1.404 -8.129 5.666 1.00 98.38 114 ALA A CA 1
ATOM 893 C C . ALA A 1 114 ? -1.372 -8.106 4.134 1.00 98.38 114 ALA A C 1
ATOM 895 O O . ALA A 1 114 ? -1.489 -9.157 3.512 1.00 98.38 114 ALA A O 1
ATOM 896 N N . PHE A 1 115 ? -1.140 -6.943 3.520 1.00 98.50 115 PHE A N 1
ATOM 897 C CA . PHE A 1 115 ? -0.977 -6.842 2.071 1.00 98.50 115 PHE A CA 1
ATOM 898 C C . PHE A 1 115 ? 0.186 -7.699 1.568 1.00 98.50 115 PHE A C 1
ATOM 900 O O . PHE A 1 115 ? 0.005 -8.476 0.629 1.00 98.50 115 PHE A O 1
ATOM 907 N N . PHE A 1 116 ? 1.344 -7.623 2.226 1.00 96.56 116 PHE A N 1
ATOM 908 C CA . PHE A 1 116 ? 2.525 -8.388 1.848 1.00 96.56 116 PHE A CA 1
ATOM 909 C C . PHE A 1 116 ? 2.233 -9.891 1.824 1.00 96.56 116 PHE A C 1
ATOM 911 O O . PHE A 1 116 ? 2.534 -10.533 0.831 1.00 96.56 116 PHE A O 1
ATOM 918 N N . MET A 1 117 ? 1.538 -10.442 2.827 1.00 95.44 117 MET A N 1
ATOM 919 C CA . MET A 1 117 ? 1.129 -11.857 2.841 1.00 95.44 117 MET A CA 1
ATOM 920 C C . MET A 1 117 ? 0.257 -12.258 1.646 1.00 95.44 117 MET A C 1
ATOM 922 O O . MET A 1 117 ? 0.306 -13.405 1.215 1.00 95.44 117 MET A O 1
ATOM 926 N N . THR A 1 118 ? -0.538 -11.334 1.105 1.00 96.88 118 THR A N 1
ATOM 927 C CA . THR A 1 118 ? -1.417 -11.622 -0.037 1.00 96.88 118 THR A CA 1
ATOM 928 C C . THR A 1 118 ? -0.728 -11.544 -1.397 1.00 96.88 118 THR A C 1
ATOM 930 O O . THR A 1 118 ? -1.249 -12.086 -2.372 1.00 96.88 118 THR A O 1
ATOM 933 N N . ALA A 1 119 ? 0.426 -10.874 -1.471 1.00 96.00 119 ALA A N 1
ATOM 934 C CA . ALA A 1 119 ? 1.159 -10.650 -2.713 1.00 96.00 119 ALA A CA 1
ATOM 935 C C . ALA A 1 119 ? 1.994 -11.858 -3.161 1.00 96.00 119 ALA A C 1
ATOM 937 O O . ALA A 1 119 ? 2.386 -11.921 -4.324 1.00 96.00 119 ALA A O 1
ATOM 938 N N . PHE A 1 120 ? 2.247 -12.816 -2.267 1.00 95.00 120 PHE A N 1
ATOM 939 C CA . PHE A 1 120 ? 3.042 -14.006 -2.559 1.00 95.00 120 PHE A CA 1
ATOM 940 C C . PHE A 1 120 ? 2.165 -15.235 -2.817 1.00 95.00 120 PHE A C 1
ATOM 942 O O . PHE A 1 120 ? 1.075 -15.354 -2.249 1.00 95.00 120 PHE A O 1
ATOM 949 N N . PRO A 1 121 ? 2.649 -16.188 -3.633 1.00 93.81 121 PRO A N 1
ATOM 950 C CA . PRO A 1 121 ? 2.072 -17.522 -3.681 1.00 93.81 121 PRO A CA 1
ATOM 951 C C . PRO A 1 121 ? 2.204 -18.206 -2.314 1.00 93.81 121 PRO A C 1
ATOM 953 O O . PRO A 1 121 ? 3.228 -18.080 -1.639 1.00 93.81 121 PRO A 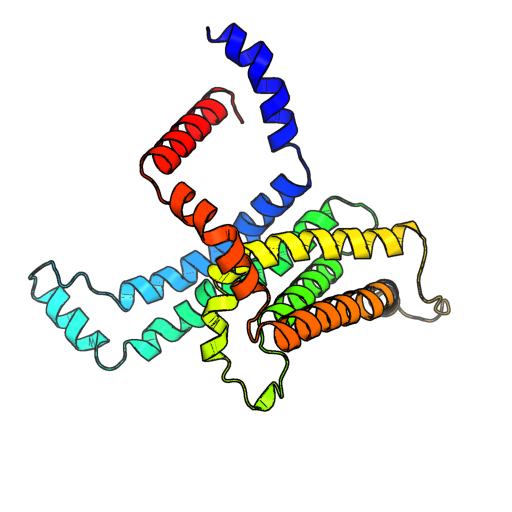O 1
ATOM 956 N N . VAL A 1 122 ? 1.183 -18.963 -1.904 1.00 94.31 122 VAL A N 1
ATOM 957 C CA . VAL A 1 122 ? 1.195 -19.662 -0.608 1.00 94.31 122 VAL A CA 1
ATOM 958 C C . VAL A 1 122 ? 1.886 -21.017 -0.757 1.00 94.31 122 VAL A C 1
ATOM 960 O O . VAL A 1 122 ? 1.256 -22.072 -0.810 1.00 94.31 122 VAL A O 1
ATOM 963 N N . VAL A 1 123 ? 3.211 -20.954 -0.867 1.00 93.94 123 VAL A N 1
ATOM 964 C CA . VAL A 1 123 ? 4.143 -22.084 -0.994 1.00 93.94 123 VAL A CA 1
ATOM 965 C C . VAL A 1 123 ? 5.340 -21.871 -0.056 1.00 93.94 123 VAL A C 1
ATOM 967 O O . VAL A 1 123 ? 5.325 -20.960 0.774 1.00 93.94 123 VAL A O 1
ATOM 970 N N . ASP A 1 124 ? 6.384 -22.696 -0.166 1.00 93.62 124 ASP A N 1
ATOM 971 C CA . ASP A 1 124 ? 7.654 -22.414 0.508 1.00 93.62 124 ASP A CA 1
ATOM 972 C C . ASP A 1 124 ? 8.266 -21.111 -0.031 1.00 93.62 124 ASP A C 1
ATOM 974 O O . ASP A 1 124 ? 8.832 -21.062 -1.124 1.00 93.62 124 ASP A O 1
ATOM 978 N N . ILE A 1 125 ? 8.146 -20.051 0.771 1.00 89.81 125 ILE A N 1
ATOM 979 C CA . ILE A 1 125 ? 8.596 -18.698 0.440 1.00 89.81 125 ILE A CA 1
ATOM 980 C C . ILE A 1 125 ? 10.097 -18.626 0.147 1.00 89.81 125 ILE A C 1
ATOM 982 O O . ILE A 1 125 ? 10.533 -17.749 -0.591 1.00 89.81 125 ILE A O 1
ATOM 986 N N . THR A 1 126 ? 10.898 -19.553 0.685 1.00 93.00 126 THR A N 1
ATOM 987 C CA . THR A 1 126 ? 12.350 -19.567 0.462 1.00 93.00 126 THR A CA 1
ATOM 988 C C . THR A 1 126 ? 12.724 -19.932 -0.973 1.00 93.00 126 THR A C 1
ATOM 990 O O . THR A 1 126 ? 13.839 -19.642 -1.401 1.00 93.00 126 THR A O 1
ATOM 993 N N . GLN A 1 127 ? 11.791 -20.525 -1.723 1.00 92.62 127 GLN A N 1
ATOM 994 C CA . GLN A 1 127 ? 11.964 -20.909 -3.123 1.00 92.62 127 GLN A CA 1
ATOM 995 C C . GLN A 1 127 ? 11.384 -19.882 -4.103 1.00 92.62 127 GLN A C 1
ATOM 997 O O . GLN A 1 127 ? 11.486 -20.081 -5.310 1.00 92.62 127 GLN A O 1
ATOM 1002 N N . VAL A 1 128 ? 10.768 -18.800 -3.613 1.00 92.25 128 VAL A N 1
ATOM 1003 C CA . VAL A 1 128 ? 10.115 -17.785 -4.450 1.00 92.25 128 VAL A CA 1
ATOM 1004 C C . VAL A 1 128 ? 11.077 -16.616 -4.683 1.00 92.25 128 VAL A C 1
ATOM 1006 O O . VAL A 1 128 ? 11.388 -15.885 -3.735 1.00 92.25 128 VAL A O 1
ATOM 1009 N N . PRO A 1 129 ? 11.551 -16.377 -5.920 1.00 92.50 129 PRO A N 1
ATOM 1010 C CA . PRO A 1 129 ? 12.404 -15.233 -6.202 1.00 92.50 129 PRO A CA 1
ATOM 1011 C C . PRO A 1 129 ? 11.641 -13.924 -5.988 1.00 92.50 129 PRO A C 1
ATOM 1013 O O . PRO A 1 129 ? 10.604 -13.682 -6.603 1.00 92.50 129 PRO A O 1
ATOM 1016 N N . PHE A 1 130 ? 12.182 -13.024 -5.163 1.00 90.44 130 PHE A N 1
ATOM 1017 C CA . PHE A 1 130 ? 11.535 -11.740 -4.860 1.00 90.44 130 PHE A CA 1
ATOM 1018 C C . PHE A 1 130 ? 11.216 -10.913 -6.120 1.00 90.44 130 PHE A C 1
ATOM 1020 O O . PHE A 1 130 ? 10.194 -10.232 -6.177 1.00 90.44 130 PHE A O 1
ATOM 1027 N N . GLY A 1 131 ? 12.062 -11.016 -7.152 1.00 89.06 131 GLY A N 1
ATOM 1028 C CA . GLY A 1 131 ? 11.870 -10.332 -8.432 1.00 89.06 131 GLY A CA 1
ATOM 1029 C C . GLY A 1 131 ? 10.569 -10.697 -9.155 1.00 89.06 131 GLY A C 1
ATOM 1030 O O . GLY A 1 131 ? 10.001 -9.839 -9.824 1.00 89.06 131 GLY A O 1
ATOM 1031 N N . GLU A 1 132 ? 10.052 -11.917 -8.984 1.00 89.06 132 GLU A N 1
ATOM 1032 C CA . GLU A 1 132 ? 8.789 -12.355 -9.604 1.00 89.06 132 GLU A CA 1
ATOM 1033 C C . GLU A 1 132 ? 7.565 -11.672 -8.977 1.00 89.06 132 GLU A C 1
ATOM 1035 O O . GLU A 1 132 ? 6.522 -11.527 -9.612 1.00 89.06 132 GLU A O 1
ATOM 1040 N N . ILE A 1 133 ? 7.708 -11.199 -7.738 1.00 92.62 133 ILE A N 1
ATOM 1041 C CA . ILE A 1 133 ? 6.619 -10.649 -6.925 1.00 92.62 133 ILE A CA 1
ATOM 1042 C C . ILE A 1 133 ? 6.543 -9.120 -7.029 1.00 92.62 133 ILE A C 1
ATOM 1044 O O . ILE A 1 133 ? 5.517 -8.527 -6.697 1.00 92.62 133 ILE A O 1
ATOM 1048 N N . LEU A 1 134 ? 7.582 -8.466 -7.564 1.00 92.25 134 LEU A N 1
ATOM 1049 C CA . LEU A 1 134 ? 7.628 -7.009 -7.753 1.00 92.25 134 LEU A CA 1
ATOM 1050 C C . LEU A 1 134 ? 6.438 -6.468 -8.556 1.00 92.25 134 LEU A C 1
ATOM 1052 O O . LEU A 1 134 ? 5.964 -5.370 -8.281 1.00 92.25 134 LEU A O 1
ATOM 1056 N N . ASN A 1 135 ? 5.894 -7.245 -9.497 1.00 89.38 135 ASN A N 1
ATOM 1057 C CA . ASN A 1 135 ? 4.685 -6.844 -10.217 1.00 89.38 135 ASN A CA 1
ATOM 1058 C C . ASN A 1 135 ? 3.522 -6.600 -9.247 1.00 89.38 135 ASN A C 1
ATOM 1060 O O . ASN A 1 135 ? 2.901 -5.538 -9.294 1.00 89.38 135 ASN A O 1
ATOM 1064 N N . TYR A 1 136 ? 3.294 -7.530 -8.315 1.00 94.75 136 TYR A N 1
ATOM 1065 C CA . TYR A 1 136 ? 2.232 -7.460 -7.312 1.00 94.75 136 TYR A CA 1
ATOM 1066 C C . TYR A 1 136 ? 2.515 -6.455 -6.195 1.00 94.75 136 TYR A C 1
ATOM 1068 O O . TYR A 1 136 ? 1.572 -5.958 -5.594 1.00 94.75 136 TYR A O 1
ATOM 1076 N N . LEU A 1 137 ? 3.778 -6.129 -5.915 1.00 96.06 137 LEU A N 1
ATOM 1077 C CA . LEU A 1 137 ? 4.148 -5.095 -4.938 1.00 96.06 137 LEU A CA 1
ATOM 1078 C C . LEU A 1 137 ? 4.152 -3.679 -5.537 1.00 96.06 137 LEU A C 1
ATOM 1080 O O . LEU A 1 137 ? 4.151 -2.699 -4.790 1.00 96.06 137 LEU A O 1
ATOM 1084 N N . GLY A 1 138 ? 4.134 -3.568 -6.865 1.00 93.38 138 GLY A N 1
ATOM 1085 C CA . GLY A 1 138 ? 4.000 -2.324 -7.611 1.00 93.38 138 GLY A CA 1
ATOM 1086 C C . GLY A 1 138 ? 2.541 -1.979 -7.916 1.00 93.38 138 GLY A C 1
ATOM 1087 O O . GLY A 1 138 ? 1.629 -2.251 -7.137 1.00 93.38 138 GLY A O 1
ATOM 1088 N N . GLY A 1 139 ? 2.298 -1.373 -9.080 1.00 90.06 139 GLY A N 1
ATOM 1089 C CA . GLY A 1 139 ? 0.979 -0.841 -9.445 1.00 90.06 139 GLY A CA 1
ATOM 1090 C C . GLY A 1 139 ? -0.164 -1.866 -9.428 1.00 90.06 139 GLY A C 1
ATOM 1091 O O . GLY A 1 139 ? -1.291 -1.514 -9.088 1.00 90.06 139 GLY A O 1
ATOM 1092 N N . GLN A 1 140 ? 0.120 -3.135 -9.733 1.00 91.62 140 GLN A N 1
ATOM 1093 C CA . GLN A 1 140 ? -0.889 -4.197 -9.783 1.00 91.62 140 GLN A CA 1
ATOM 1094 C C . GLN A 1 140 ? -1.500 -4.513 -8.406 1.00 91.62 140 GLN A C 1
ATOM 1096 O O . GLN A 1 140 ? -2.675 -4.857 -8.313 1.00 91.62 140 GLN A O 1
ATOM 1101 N N . GLY A 1 141 ? -0.736 -4.351 -7.322 1.00 95.12 141 GLY A N 1
ATOM 1102 C CA . GLY A 1 141 ? -1.220 -4.602 -5.963 1.00 95.12 141 GLY A CA 1
ATOM 1103 C C . GLY A 1 141 ? -1.967 -3.446 -5.317 1.00 95.12 141 GLY A C 1
ATOM 1104 O O . GLY A 1 141 ? -2.548 -3.641 -4.252 1.00 95.12 141 GLY A O 1
ATOM 1105 N N . LEU A 1 142 ? -1.980 -2.251 -5.922 1.00 95.00 142 LEU A N 1
ATOM 1106 C CA . LEU A 1 142 ? -2.490 -1.038 -5.268 1.00 95.00 142 LEU A CA 1
ATOM 1107 C C . LEU A 1 142 ? -3.943 -1.166 -4.812 1.00 95.00 142 LEU A C 1
ATOM 1109 O O . LEU A 1 142 ? -4.288 -0.701 -3.729 1.00 95.00 142 LEU A O 1
ATOM 1113 N N . PHE A 1 143 ? -4.793 -1.822 -5.601 1.00 93.81 143 PHE A N 1
ATOM 1114 C CA . PHE A 1 143 ? -6.196 -1.992 -5.231 1.00 93.81 143 PHE A CA 1
ATOM 1115 C C . PHE A 1 143 ? -6.351 -2.862 -3.975 1.00 93.81 143 PHE A C 1
ATOM 1117 O O . PHE A 1 143 ? -7.105 -2.520 -3.064 1.00 93.81 143 PHE A O 1
ATOM 1124 N N . VAL A 1 144 ? -5.577 -3.948 -3.884 1.00 96.94 144 VAL A N 1
ATOM 1125 C CA . VAL A 1 144 ? -5.561 -4.827 -2.706 1.00 96.94 144 VAL A CA 1
ATOM 1126 C C . VAL A 1 144 ? -4.938 -4.122 -1.504 1.00 96.94 144 VAL A C 1
ATOM 1128 O O . VAL A 1 144 ? -5.489 -4.212 -0.410 1.00 96.94 144 VAL A O 1
ATOM 1131 N N . ALA A 1 145 ? -3.855 -3.365 -1.702 1.00 97.94 145 ALA A N 1
ATOM 1132 C CA . ALA A 1 145 ? -3.237 -2.544 -0.662 1.00 97.94 145 ALA A CA 1
ATOM 1133 C C . ALA A 1 145 ? -4.226 -1.526 -0.068 1.00 97.94 145 ALA A C 1
ATOM 1135 O O . ALA A 1 145 ? -4.285 -1.361 1.150 1.00 97.94 145 ALA A O 1
ATOM 1136 N N . ILE A 1 146 ? -5.053 -0.889 -0.907 1.00 97.44 146 ILE A N 1
ATOM 1137 C CA . ILE A 1 146 ? -6.098 0.037 -0.453 1.00 97.44 146 ILE A CA 1
ATOM 1138 C C . ILE A 1 146 ? -7.150 -0.678 0.392 1.00 97.44 146 ILE A C 1
ATOM 1140 O O . ILE A 1 146 ? -7.462 -0.232 1.499 1.00 97.44 146 ILE A O 1
ATOM 1144 N N . ILE A 1 147 ? -7.688 -1.787 -0.115 1.00 97.19 147 ILE A N 1
ATOM 1145 C CA . ILE A 1 147 ? -8.739 -2.538 0.576 1.00 97.19 147 ILE A CA 1
ATOM 1146 C C . ILE A 1 147 ? -8.224 -3.060 1.914 1.00 97.19 147 ILE A C 1
ATOM 1148 O O . ILE A 1 147 ? -8.844 -2.811 2.949 1.00 97.19 147 ILE A O 1
ATOM 1152 N N . LEU A 1 148 ? -7.088 -3.759 1.909 1.00 98.19 148 LEU A N 1
ATOM 1153 C CA . LEU A 1 148 ? -6.533 -4.332 3.128 1.00 98.19 148 LEU A CA 1
ATOM 1154 C C . LEU A 1 148 ? -6.120 -3.245 4.108 1.00 98.19 148 LEU A C 1
ATOM 1156 O O . LEU A 1 148 ? -6.469 -3.372 5.274 1.00 98.19 148 LEU A O 1
ATOM 1160 N N . GLY A 1 149 ? -5.511 -2.144 3.661 1.00 98.25 149 GLY A N 1
ATOM 1161 C CA . GLY A 1 149 ? -5.145 -1.061 4.568 1.00 98.25 149 GLY A CA 1
ATOM 1162 C C . GLY A 1 149 ? -6.327 -0.447 5.308 1.00 98.25 149 GLY A C 1
ATOM 1163 O O . GLY A 1 149 ? -6.218 -0.140 6.495 1.00 98.25 149 GLY A O 1
ATOM 1164 N N . ILE A 1 150 ? -7.489 -0.347 4.662 1.00 98.50 150 ILE A N 1
ATOM 1165 C CA . ILE A 1 150 ? -8.719 0.079 5.335 1.00 98.50 150 ILE A CA 1
ATOM 1166 C C . ILE A 1 150 ? -9.233 -1.016 6.279 1.00 98.50 150 ILE A C 1
ATOM 1168 O O . ILE A 1 150 ? -9.499 -0.744 7.453 1.00 98.50 150 ILE A O 1
ATOM 1172 N N . LEU A 1 151 ? -9.373 -2.252 5.786 1.00 98.31 151 LEU A N 1
ATOM 1173 C CA . LEU A 1 151 ? -9.969 -3.357 6.544 1.00 98.31 151 LEU A CA 1
ATOM 1174 C C . LEU A 1 151 ? -9.159 -3.714 7.793 1.00 98.31 151 LEU A C 1
ATOM 1176 O O . LEU A 1 151 ? -9.737 -3.902 8.864 1.00 98.31 151 LEU A O 1
ATOM 1180 N N . THR A 1 152 ? -7.831 -3.778 7.693 1.00 98.25 152 THR A N 1
ATOM 1181 C CA . THR A 1 152 ? -6.971 -4.105 8.833 1.00 98.25 152 THR A CA 1
ATOM 1182 C C . THR A 1 152 ? -6.967 -3.003 9.878 1.00 98.25 152 THR A C 1
ATOM 1184 O O . THR A 1 152 ? -6.969 -3.303 11.071 1.00 98.25 152 THR A O 1
ATOM 1187 N N . THR A 1 153 ? -7.007 -1.734 9.464 1.00 98.12 153 THR A N 1
ATOM 1188 C CA . THR A 1 153 ? -7.030 -0.609 10.405 1.00 98.12 153 THR A CA 1
ATOM 1189 C C . THR A 1 153 ? -8.372 -0.496 11.119 1.00 98.12 153 THR A C 1
ATOM 1191 O O . THR A 1 153 ? -8.395 -0.304 12.336 1.00 98.12 153 THR A O 1
ATOM 1194 N N . GLU A 1 154 ? -9.499 -0.696 10.428 1.00 97.75 154 GLU A N 1
ATOM 1195 C CA . GLU A 1 154 ? -10.807 -0.791 11.096 1.00 97.75 154 GLU A CA 1
ATOM 1196 C C . GLU A 1 154 ? -10.904 -2.034 11.992 1.00 97.75 154 GLU A C 1
ATOM 1198 O O . GLU A 1 154 ? -11.455 -1.958 13.091 1.00 97.75 154 GLU A O 1
ATOM 1203 N N . GLY A 1 155 ? -10.311 -3.156 11.576 1.00 96.62 155 GLY A N 1
ATOM 1204 C CA . GLY A 1 155 ? -10.183 -4.353 12.403 1.00 96.62 155 GLY A CA 1
ATOM 1205 C C . GLY A 1 155 ? -9.424 -4.065 13.698 1.00 96.62 155 GLY A C 1
ATOM 1206 O O . GLY A 1 155 ? -9.935 -4.309 14.789 1.00 96.62 155 GLY A O 1
ATOM 1207 N N . MET A 1 156 ? -8.237 -3.464 13.606 1.00 95.56 156 MET A N 1
ATOM 1208 C CA . MET A 1 156 ? -7.439 -3.070 14.769 1.00 95.56 156 MET A CA 1
ATOM 1209 C C . MET A 1 156 ? -8.195 -2.096 15.684 1.00 95.56 156 MET A C 1
ATOM 1211 O O . MET A 1 156 ? -8.200 -2.260 16.908 1.00 95.56 156 MET A O 1
ATOM 1215 N N . ARG A 1 157 ? -8.904 -1.126 15.102 1.00 95.31 157 ARG A N 1
ATOM 1216 C CA . ARG A 1 157 ? -9.756 -0.194 15.844 1.00 95.31 157 ARG A CA 1
ATOM 1217 C C . ARG A 1 157 ? -10.894 -0.897 16.574 1.00 95.31 157 ARG A C 1
ATOM 1219 O O . ARG A 1 157 ? -11.239 -0.499 17.686 1.00 95.31 157 ARG A O 1
ATOM 1226 N N . TRP A 1 158 ? -11.484 -1.932 15.985 1.00 95.06 158 TRP A N 1
ATOM 1227 C CA . TRP A 1 158 ? -12.528 -2.718 16.638 1.00 95.06 158 TRP A CA 1
ATOM 1228 C C . TRP A 1 158 ? -12.009 -3.400 17.912 1.00 95.06 158 TRP A C 1
ATOM 1230 O O . TRP A 1 158 ? -12.649 -3.276 18.959 1.00 95.06 158 TRP A O 1
ATOM 1240 N N . PHE A 1 159 ? -10.820 -4.015 17.869 1.00 93.19 159 PHE A N 1
ATOM 1241 C CA . PHE A 1 159 ? -10.173 -4.584 19.062 1.00 93.19 159 PHE A CA 1
ATOM 1242 C C . PHE A 1 159 ? -9.942 -3.522 20.141 1.00 93.19 159 PHE A C 1
ATOM 1244 O O . PHE A 1 159 ? -10.232 -3.755 21.317 1.00 93.19 159 PHE A O 1
ATOM 1251 N N . ARG A 1 160 ? -9.484 -2.330 19.734 1.00 89.88 160 ARG A N 1
ATOM 1252 C CA . ARG A 1 160 ? -9.271 -1.198 20.643 1.00 89.88 160 ARG A CA 1
ATOM 1253 C C . ARG A 1 160 ? -10.546 -0.714 21.308 1.00 89.88 160 ARG A C 1
ATOM 1255 O O . ARG A 1 160 ? -10.597 -0.646 22.530 1.00 89.88 160 ARG A O 1
ATOM 1262 N N . LYS A 1 161 ? -11.599 -0.460 20.531 1.00 91.44 161 LYS A N 1
ATOM 1263 C CA . LYS A 1 161 ? -12.903 -0.022 21.054 1.00 91.44 161 LYS A CA 1
ATOM 1264 C C . LYS A 1 161 ? -13.531 -1.020 22.016 1.00 91.44 161 LYS A C 1
ATOM 1266 O O . LYS A 1 161 ? -14.274 -0.632 22.909 1.00 91.44 161 LYS A O 1
ATOM 1271 N N . LYS A 1 162 ? -13.266 -2.310 21.818 1.00 89.50 162 LYS A N 1
ATOM 1272 C CA . LYS A 1 162 ? -13.742 -3.375 22.703 1.00 89.50 162 LYS A CA 1
ATOM 1273 C C . LYS A 1 162 ? -12.883 -3.539 23.962 1.00 89.50 162 LYS A C 1
ATOM 1275 O O . LYS A 1 162 ? -13.216 -4.376 24.793 1.00 89.50 162 LYS A O 1
ATOM 1280 N N . GLY A 1 163 ? -11.804 -2.766 24.112 1.00 84.00 163 GLY A N 1
ATOM 1281 C CA . GLY A 1 163 ? -10.892 -2.863 25.251 1.00 84.00 163 GLY A CA 1
ATOM 1282 C C . GLY A 1 163 ? -10.169 -4.209 25.320 1.00 84.00 163 GLY A C 1
ATOM 1283 O O . GLY A 1 163 ? -9.748 -4.625 26.398 1.00 84.00 163 GLY A O 1
ATOM 1284 N N . ILE A 1 164 ? -10.055 -4.918 24.192 1.00 82.38 164 ILE A N 1
ATOM 1285 C CA . ILE A 1 164 ? -9.430 -6.238 24.152 1.00 82.38 164 ILE A CA 1
ATOM 1286 C C . ILE A 1 164 ? -7.920 -6.024 24.069 1.00 82.38 164 ILE A C 1
ATOM 1288 O O . ILE A 1 164 ? -7.358 -5.792 22.999 1.00 82.38 164 ILE A O 1
ATOM 1292 N N . ALA A 1 165 ? -7.272 -6.056 25.226 1.00 78.50 165 ALA A N 1
ATOM 1293 C CA . ALA A 1 165 ? -5.834 -5.906 25.365 1.00 78.50 165 ALA A CA 1
ATOM 1294 C C . ALA A 1 165 ? -5.295 -6.922 26.373 1.00 78.50 165 ALA A C 1
ATOM 1296 O O . ALA A 1 165 ? -5.994 -7.341 27.300 1.00 78.50 165 ALA A O 1
ATOM 1297 N N . ILE A 1 166 ? -4.035 -7.310 26.191 1.00 81.19 166 ILE A N 1
ATOM 1298 C CA . ILE A 1 166 ? -3.328 -8.135 27.166 1.00 81.19 166 ILE A CA 1
ATOM 1299 C C . ILE A 1 166 ? -2.995 -7.234 28.356 1.00 81.19 166 ILE A C 1
ATOM 1301 O O . ILE A 1 166 ? -2.239 -6.275 28.218 1.00 81.19 166 ILE A O 1
ATOM 1305 N N . LYS A 1 167 ? -3.576 -7.527 29.523 1.00 80.06 167 LYS A N 1
ATOM 1306 C CA . LYS A 1 167 ? -3.273 -6.792 30.755 1.00 80.06 167 LYS A CA 1
ATOM 1307 C C . LYS A 1 167 ? -1.863 -7.148 31.212 1.00 80.06 167 LYS A C 1
ATOM 1309 O O . LYS A 1 167 ? -1.588 -8.313 31.496 1.00 80.06 167 LYS A O 1
ATOM 1314 N N . LEU A 1 168 ? -0.993 -6.148 31.282 1.00 83.81 168 LEU A N 1
ATOM 1315 C CA . LEU A 1 168 ? 0.353 -6.283 31.829 1.00 83.81 168 LEU A CA 1
ATOM 1316 C C . LEU A 1 168 ? 0.431 -5.620 33.214 1.00 83.81 168 LEU A C 1
ATOM 1318 O O . LEU A 1 168 ? -0.348 -4.705 33.479 1.00 83.81 168 LEU A O 1
ATOM 1322 N N . PRO A 1 169 ? 1.343 -6.067 34.097 1.00 85.50 169 PRO A N 1
ATOM 1323 C CA . PRO A 1 169 ? 1.591 -5.408 35.377 1.00 85.50 169 PRO A CA 1
ATOM 1324 C C . PRO A 1 169 ? 2.126 -3.980 35.207 1.00 85.50 169 PRO A C 1
ATOM 1326 O O . PRO A 1 169 ? 2.818 -3.685 34.232 1.00 85.50 169 PRO A O 1
ATOM 1329 N N . ASP A 1 170 ? 1.910 -3.134 36.216 1.00 86.12 170 ASP A N 1
ATOM 1330 C CA . ASP A 1 170 ? 2.339 -1.724 36.214 1.00 86.12 170 ASP A CA 1
ATOM 1331 C C . ASP A 1 170 ? 3.869 -1.536 36.171 1.00 86.12 170 ASP A C 1
ATOM 1333 O O . ASP A 1 170 ? 4.362 -0.451 35.875 1.00 86.12 170 ASP A O 1
ATOM 1337 N N . SER A 1 171 ? 4.645 -2.592 36.441 1.00 89.44 171 SER A N 1
ATOM 1338 C CA . SER A 1 171 ? 6.111 -2.578 36.366 1.00 89.44 171 SER A CA 1
ATOM 1339 C C . SER A 1 171 ? 6.661 -2.588 34.934 1.00 89.44 171 SER A C 1
ATOM 1341 O O . SER A 1 171 ? 7.870 -2.440 34.744 1.00 89.44 171 SER A O 1
ATOM 1343 N N . VAL A 1 172 ? 5.807 -2.782 33.922 1.00 87.75 172 VAL A N 1
ATOM 1344 C CA . VAL A 1 172 ? 6.226 -2.882 32.521 1.00 87.75 172 VAL A CA 1
ATOM 1345 C C . VAL A 1 172 ? 6.385 -1.488 31.891 1.00 87.75 172 VAL A C 1
ATOM 1347 O O . VAL A 1 172 ? 5.447 -0.691 31.924 1.00 87.75 172 VAL A O 1
ATOM 1350 N N . PRO A 1 173 ? 7.529 -1.184 31.242 1.00 87.75 173 PRO A N 1
ATOM 1351 C CA . PRO A 1 173 ? 7.741 0.103 30.586 1.00 87.75 173 PRO A CA 1
ATOM 1352 C C . PRO A 1 173 ? 6.676 0.444 29.521 1.00 87.75 173 PRO A C 1
ATOM 1354 O O . PRO A 1 173 ? 6.253 -0.443 28.768 1.00 87.75 173 PRO A O 1
ATOM 1357 N N . PRO A 1 174 ? 6.321 1.735 29.343 1.00 83.88 174 PRO A N 1
ATOM 1358 C CA . PRO A 1 174 ? 5.296 2.175 28.387 1.00 83.88 174 PRO A CA 1
ATOM 1359 C C . PRO A 1 174 ? 5.501 1.696 26.941 1.00 83.88 174 PRO A C 1
ATOM 1361 O O . PRO A 1 174 ? 4.539 1.395 26.236 1.00 83.88 174 PRO A O 1
ATOM 1364 N N . TYR A 1 175 ? 6.752 1.574 26.488 1.00 81.44 175 TYR A N 1
ATOM 1365 C CA . TYR A 1 175 ? 7.057 1.139 25.118 1.00 81.44 175 TYR A CA 1
ATOM 1366 C C . TYR A 1 175 ? 6.708 -0.339 24.863 1.00 81.44 175 TYR A C 1
ATOM 1368 O O . TYR A 1 175 ? 6.328 -0.723 23.755 1.00 81.44 175 TYR A O 1
ATOM 1376 N N . VAL A 1 176 ? 6.788 -1.172 25.903 1.00 84.69 176 VAL A N 1
ATOM 1377 C CA . VAL A 1 176 ? 6.388 -2.583 25.842 1.00 84.69 176 VAL A CA 1
ATOM 1378 C C . VAL A 1 176 ? 4.862 -2.679 25.858 1.00 84.69 176 VAL A C 1
ATOM 1380 O O . VAL A 1 176 ? 4.289 -3.364 25.012 1.00 84.69 176 VAL A O 1
ATOM 1383 N N . LEU A 1 177 ? 4.197 -1.908 26.728 1.00 81.12 177 LEU A N 1
ATOM 1384 C CA . LEU A 1 177 ? 2.733 -1.794 26.766 1.00 81.12 177 LEU A CA 1
ATOM 1385 C C . LEU A 1 177 ? 2.150 -1.421 25.395 1.00 81.12 177 LEU A C 1
ATOM 1387 O O . LEU A 1 177 ? 1.211 -2.066 24.938 1.00 81.12 177 LEU A O 1
ATOM 1391 N N . ARG A 1 178 ? 2.745 -0.444 24.699 1.00 82.75 178 ARG A N 1
ATOM 1392 C CA . ARG A 1 178 ? 2.353 -0.037 23.337 1.00 82.75 178 ARG A CA 1
ATOM 1393 C C . ARG A 1 178 ? 2.296 -1.222 22.363 1.00 82.75 178 ARG A C 1
ATOM 1395 O O . ARG A 1 178 ? 1.293 -1.418 21.678 1.00 82.75 178 ARG A O 1
ATOM 1402 N N . THR A 1 179 ? 3.347 -2.040 22.342 1.00 82.88 179 THR A N 1
ATOM 1403 C CA . THR A 1 179 ? 3.458 -3.195 21.435 1.00 82.88 179 THR A CA 1
ATOM 1404 C C . THR A 1 179 ? 2.474 -4.302 21.815 1.00 82.88 179 THR A C 1
ATOM 1406 O O . THR A 1 179 ? 1.737 -4.799 20.965 1.00 82.88 179 THR A O 1
ATOM 1409 N N . PHE A 1 180 ? 2.392 -4.653 23.100 1.00 82.31 180 PHE A N 1
ATOM 1410 C CA . PHE A 1 180 ? 1.491 -5.702 23.596 1.00 82.31 180 PHE A CA 1
ATOM 1411 C C . PHE A 1 180 ? 0.016 -5.335 23.484 1.00 82.31 180 PHE A C 1
ATOM 1413 O O . PHE A 1 180 ? -0.830 -6.194 23.248 1.00 82.31 180 PHE A O 1
ATOM 1420 N N . ASN A 1 181 ? -0.312 -4.053 23.586 1.00 81.88 181 ASN A N 1
ATOM 1421 C CA . ASN A 1 181 ? -1.660 -3.599 23.319 1.00 81.88 181 ASN A CA 1
ATOM 1422 C C . ASN A 1 181 ? -2.031 -3.889 21.854 1.00 81.88 181 ASN A C 1
ATOM 1424 O O . ASN A 1 181 ? -3.191 -4.174 21.562 1.00 81.88 181 ASN A O 1
ATOM 1428 N N . SER A 1 182 ? -1.094 -3.785 20.911 1.00 85.38 182 SER A N 1
ATOM 1429 C CA . SER A 1 182 ? -1.340 -3.975 19.471 1.00 85.38 182 SER A CA 1
ATOM 1430 C C . SER A 1 182 ? -1.125 -5.415 18.990 1.00 85.38 182 SER A C 1
ATOM 1432 O O . SER A 1 182 ? -1.610 -5.769 17.920 1.00 85.38 182 SER A O 1
ATOM 1434 N N . ILE A 1 183 ? -0.481 -6.275 19.785 1.00 90.25 183 ILE A N 1
ATOM 1435 C CA . ILE A 1 183 ? -0.141 -7.646 19.378 1.00 90.25 183 ILE A CA 1
ATOM 1436 C C . ILE A 1 183 ? -1.371 -8.523 19.133 1.00 90.25 183 ILE A C 1
ATOM 1438 O O . ILE A 1 183 ? -1.372 -9.347 18.226 1.00 90.25 183 ILE A O 1
ATOM 1442 N N . LEU A 1 184 ? -2.443 -8.336 19.906 1.00 91.50 184 LEU A N 1
ATOM 1443 C CA . LEU A 1 184 ? -3.649 -9.145 19.764 1.00 91.50 184 LEU A CA 1
ATOM 1444 C C . LEU A 1 184 ? -4.350 -8.920 18.410 1.00 91.50 184 LEU A C 1
ATOM 1446 O O . LEU A 1 184 ? -4.615 -9.913 17.734 1.00 91.50 184 LEU A O 1
ATOM 1450 N N . PRO A 1 185 ? -4.581 -7.669 17.955 1.00 93.31 185 PRO A N 1
ATOM 1451 C CA . PRO A 1 185 ? -4.990 -7.406 16.578 1.00 93.31 185 PRO A CA 1
ATOM 1452 C C . PRO A 1 185 ? -4.125 -8.123 15.536 1.00 93.31 185 PRO A C 1
ATOM 1454 O O . PRO A 1 185 ? -4.668 -8.750 14.632 1.00 93.31 185 PRO A O 1
ATOM 1457 N N . PHE A 1 186 ? -2.796 -8.089 15.679 1.00 95.81 186 PHE A N 1
ATOM 1458 C CA . PHE A 1 186 ? -1.877 -8.755 14.749 1.00 95.81 186 PHE A CA 1
ATOM 1459 C C . PHE A 1 186 ? -2.068 -10.275 14.745 1.00 95.81 186 PHE A C 1
ATOM 1461 O O . PHE A 1 186 ? -2.188 -10.874 13.678 1.00 95.81 186 PHE A O 1
ATOM 1468 N N . MET A 1 187 ? -2.151 -10.888 15.930 1.00 95.25 187 MET A N 1
ATOM 1469 C CA . MET A 1 187 ? -2.329 -12.334 16.098 1.00 95.25 187 MET A CA 1
ATOM 1470 C C . MET A 1 187 ? -3.667 -12.854 15.572 1.00 95.25 187 MET A C 1
ATOM 1472 O O . MET A 1 187 ? -3.796 -14.054 15.369 1.00 95.25 187 MET A O 1
ATOM 1476 N N . VAL A 1 188 ? -4.664 -11.992 15.358 1.00 96.19 188 VAL A N 1
ATOM 1477 C CA . VAL A 1 188 ? -5.954 -12.404 14.789 1.00 96.19 188 VAL A CA 1
ATOM 1478 C C . VAL A 1 188 ? -6.049 -12.050 13.310 1.00 96.19 188 VAL A C 1
ATOM 1480 O O . VAL A 1 188 ? -6.411 -12.892 12.494 1.00 96.19 188 VAL A O 1
ATOM 1483 N N . ILE A 1 189 ? -5.702 -10.819 12.941 1.00 97.81 189 ILE A N 1
ATOM 1484 C CA . ILE A 1 189 ? -5.895 -10.315 11.580 1.00 97.81 189 ILE A CA 1
ATOM 1485 C C . ILE A 1 189 ? -4.930 -10.990 10.600 1.00 97.81 189 ILE A C 1
ATOM 1487 O O . ILE A 1 189 ? -5.367 -11.403 9.528 1.00 97.81 189 ILE A O 1
ATOM 1491 N N . LEU A 1 190 ? -3.650 -11.161 10.954 1.00 98.12 190 LEU A N 1
ATOM 1492 C CA . LEU A 1 190 ? -2.678 -11.766 10.037 1.00 98.12 190 LEU A CA 1
ATOM 1493 C C . LEU A 1 190 ? -3.002 -13.236 9.723 1.00 98.12 190 LEU A C 1
ATOM 1495 O O . LEU A 1 190 ? -3.010 -13.573 8.541 1.00 98.12 190 LEU A O 1
ATOM 1499 N N . PRO A 1 191 ? -3.357 -14.105 10.694 1.00 98.19 191 PRO A N 1
ATOM 1500 C CA . PRO A 1 191 ? -3.795 -15.461 10.368 1.00 98.19 191 PRO A CA 1
ATOM 1501 C C . PRO A 1 191 ? -5.060 -15.521 9.513 1.00 98.19 191 PRO A C 1
ATOM 1503 O O . PRO A 1 191 ? -5.164 -16.396 8.659 1.00 98.19 191 PRO A O 1
ATOM 1506 N N . ILE A 1 192 ? -6.006 -14.592 9.693 1.00 98.19 192 ILE A N 1
ATOM 1507 C CA . ILE A 1 192 ? -7.198 -14.509 8.834 1.00 98.19 192 ILE A CA 1
ATOM 1508 C C . ILE A 1 192 ? -6.798 -14.163 7.398 1.00 98.19 192 ILE A C 1
ATOM 1510 O O . ILE A 1 192 ? -7.243 -14.821 6.461 1.00 98.19 192 ILE A O 1
ATOM 1514 N N . VAL A 1 193 ? -5.941 -13.157 7.213 1.00 98.25 193 VAL A N 1
ATOM 1515 C CA . VAL A 1 193 ? -5.464 -12.745 5.885 1.00 98.25 193 VAL A CA 1
ATOM 1516 C C . VAL A 1 193 ? -4.649 -13.856 5.223 1.00 98.25 193 VAL A C 1
ATOM 1518 O O . VAL A 1 193 ? -4.857 -14.146 4.047 1.00 98.25 193 VAL A O 1
ATOM 1521 N N . TRP A 1 194 ? -3.786 -14.535 5.980 1.00 97.50 194 TRP A N 1
ATOM 1522 C CA . TRP A 1 194 ? -3.064 -15.715 5.511 1.00 97.50 194 TRP A CA 1
ATOM 1523 C C . TRP A 1 194 ? -4.016 -16.841 5.091 1.00 97.50 194 TRP A C 1
ATOM 1525 O O . TRP A 1 194 ? -3.856 -17.394 4.007 1.00 97.50 194 TRP A O 1
ATOM 1535 N N . ALA A 1 195 ? -5.034 -17.156 5.898 1.00 97.94 195 ALA A N 1
ATOM 1536 C CA . ALA A 1 195 ? -6.004 -18.196 5.569 1.00 97.94 195 ALA A CA 1
ATOM 1537 C C . ALA A 1 195 ? -6.776 -17.857 4.284 1.00 97.94 195 ALA A C 1
ATOM 1539 O O . ALA A 1 195 ? -6.985 -18.730 3.445 1.00 97.94 195 ALA A O 1
ATOM 1540 N N . LEU A 1 196 ? -7.143 -16.586 4.090 1.00 97.44 196 LEU A N 1
ATOM 1541 C CA . LEU A 1 196 ? -7.752 -16.111 2.846 1.00 97.44 196 LEU A CA 1
ATOM 1542 C C . LEU A 1 196 ? -6.806 -16.277 1.649 1.00 97.44 196 LEU A C 1
ATOM 1544 O O . LEU A 1 196 ? -7.222 -16.816 0.624 1.00 97.44 196 LEU A O 1
ATOM 1548 N N . ALA A 1 197 ? -5.540 -15.869 1.781 1.00 97.31 197 ALA A N 1
ATOM 1549 C CA . ALA A 1 197 ? -4.533 -16.044 0.733 1.00 97.31 197 ALA A CA 1
ATOM 1550 C C . ALA A 1 197 ? -4.332 -17.526 0.387 1.00 97.31 197 ALA A C 1
ATOM 1552 O O . ALA A 1 197 ? -4.272 -17.886 -0.787 1.00 97.31 197 AL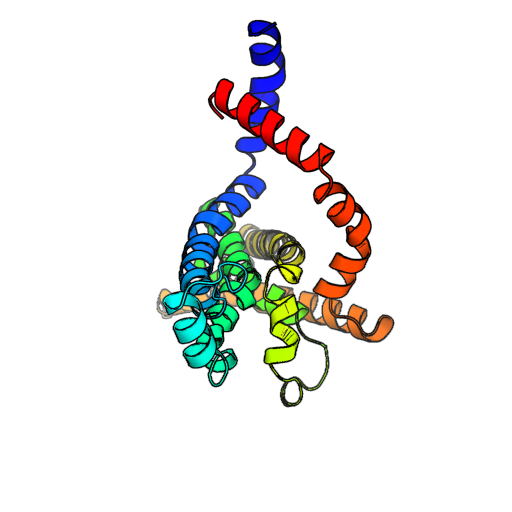A A O 1
ATOM 1553 N N . TRP A 1 198 ? -4.301 -18.395 1.400 1.00 97.31 198 TRP A N 1
ATOM 1554 C CA . TRP A 1 198 ? -4.156 -19.833 1.216 1.00 97.31 198 TRP A CA 1
ATOM 1555 C C . TRP A 1 198 ? -5.354 -20.447 0.493 1.00 97.31 198 TRP A C 1
ATOM 1557 O O . TRP A 1 198 ? -5.160 -21.205 -0.453 1.00 97.31 198 TRP A O 1
ATOM 1567 N N . ILE A 1 199 ? -6.582 -20.087 0.879 1.00 97.56 199 ILE A N 1
ATOM 1568 C CA . ILE A 1 199 ? -7.804 -20.554 0.209 1.00 97.56 199 ILE A CA 1
ATOM 1569 C C . ILE A 1 199 ? -7.801 -20.134 -1.262 1.00 97.56 199 ILE A C 1
ATOM 1571 O O . ILE A 1 199 ? -8.087 -20.958 -2.130 1.00 97.56 199 ILE A O 1
ATOM 1575 N N . VAL A 1 200 ? -7.459 -18.879 -1.563 1.00 97.19 200 VAL A N 1
ATOM 1576 C CA . VAL A 1 200 ? -7.401 -18.392 -2.948 1.00 97.19 200 VAL A CA 1
ATOM 1577 C C . VAL A 1 200 ? -6.347 -19.157 -3.748 1.00 97.19 200 VAL A C 1
ATOM 1579 O O . VAL A 1 200 ? -6.650 -19.683 -4.819 1.00 97.19 200 VAL A O 1
ATOM 1582 N N . TRP A 1 201 ? -5.144 -19.307 -3.198 1.00 96.44 201 TRP A N 1
ATOM 1583 C CA . TRP A 1 201 ? -4.068 -20.046 -3.850 1.00 96.44 201 TRP A CA 1
ATOM 1584 C C . TRP A 1 201 ? -4.436 -21.515 -4.104 1.00 96.44 201 TRP A C 1
ATOM 1586 O O . TRP A 1 201 ? -4.268 -22.010 -5.214 1.00 96.44 201 TRP A O 1
ATOM 1596 N N . ALA A 1 202 ? -4.999 -22.203 -3.108 1.00 96.94 202 ALA A N 1
ATOM 1597 C CA . ALA A 1 202 ? -5.343 -23.620 -3.199 1.00 96.94 202 ALA A CA 1
ATOM 1598 C C . ALA A 1 202 ? -6.447 -23.922 -4.227 1.00 96.94 202 ALA A C 1
ATOM 1600 O O . ALA A 1 202 ? -6.462 -25.013 -4.792 1.00 96.94 202 ALA A O 1
ATOM 1601 N N . ASN A 1 203 ? -7.368 -22.981 -4.466 1.00 97.12 203 ASN A N 1
ATOM 1602 C CA . ASN A 1 203 ? -8.486 -23.179 -5.395 1.00 97.12 203 ASN A CA 1
ATOM 1603 C C . ASN A 1 203 ? -8.211 -22.636 -6.804 1.00 97.12 203 ASN A C 1
ATOM 1605 O O . ASN A 1 203 ? -8.718 -23.200 -7.771 1.00 97.12 203 ASN A O 1
ATOM 1609 N N . PHE A 1 204 ? -7.438 -21.553 -6.930 1.00 96.12 204 PHE A N 1
ATOM 1610 C CA . PHE A 1 204 ? -7.268 -20.838 -8.201 1.00 96.12 204 PHE A CA 1
ATOM 1611 C C . PHE A 1 204 ? -5.822 -20.795 -8.712 1.00 96.12 204 PHE A C 1
ATOM 1613 O O . PHE A 1 204 ? -5.613 -20.457 -9.873 1.00 96.12 204 PHE A O 1
ATOM 1620 N N . GLY A 1 205 ? -4.822 -21.114 -7.883 1.00 95.12 205 GLY A N 1
ATOM 1621 C CA . GLY A 1 205 ? -3.406 -21.063 -8.273 1.00 95.12 205 GLY A CA 1
ATOM 1622 C C . GLY A 1 205 ? -2.883 -19.654 -8.576 1.00 95.12 205 GLY A C 1
ATOM 1623 O O . GLY A 1 205 ? -1.870 -19.510 -9.255 1.00 95.12 205 GLY A O 1
ATOM 1624 N N . VAL A 1 206 ? -3.575 -18.615 -8.100 1.00 95.31 206 VAL A N 1
ATOM 1625 C CA . VAL A 1 206 ? -3.213 -17.204 -8.292 1.00 95.31 206 VAL A CA 1
ATOM 1626 C C . VAL A 1 206 ? -3.129 -16.478 -6.952 1.00 95.31 206 VAL A C 1
ATOM 1628 O O . VAL A 1 206 ? -3.743 -16.894 -5.968 1.00 95.31 206 VAL A O 1
ATOM 1631 N N . THR A 1 207 ? -2.362 -15.390 -6.895 1.00 96.00 207 THR A N 1
ATOM 1632 C CA . THR A 1 207 ? -2.304 -14.510 -5.716 1.00 96.00 207 THR A CA 1
ATOM 1633 C C . THR A 1 207 ? -3.564 -13.645 -5.628 1.00 96.00 207 THR A C 1
ATOM 1635 O O . THR A 1 207 ? -4.287 -13.473 -6.612 1.00 96.00 207 THR A O 1
ATOM 1638 N N . ILE A 1 208 ? -3.849 -13.064 -4.458 1.00 96.75 208 ILE A N 1
ATOM 1639 C CA . ILE A 1 208 ? -5.021 -12.184 -4.308 1.00 96.75 208 ILE A CA 1
ATOM 1640 C C . ILE A 1 208 ? -4.912 -10.936 -5.205 1.00 96.75 208 ILE A C 1
ATOM 1642 O O . ILE A 1 208 ? -5.912 -10.617 -5.847 1.00 96.75 208 ILE A O 1
ATOM 1646 N N . PRO A 1 209 ? -3.755 -10.243 -5.321 1.00 96.06 209 PRO A N 1
ATOM 1647 C CA . PRO A 1 209 ? -3.587 -9.172 -6.301 1.00 96.06 209 PRO A CA 1
ATOM 1648 C C . PRO A 1 209 ? -3.934 -9.599 -7.722 1.00 96.06 209 PRO A C 1
ATOM 1650 O O . PRO A 1 209 ? -4.700 -8.899 -8.376 1.00 96.06 209 PRO A O 1
ATOM 1653 N N . GLN A 1 210 ? -3.459 -10.765 -8.169 1.00 95.06 210 GLN A N 1
ATOM 1654 C CA . GLN A 1 210 ? -3.791 -11.278 -9.496 1.00 95.06 210 GLN A CA 1
ATOM 1655 C C . GLN A 1 210 ? -5.297 -11.527 -9.647 1.00 95.06 210 GLN A C 1
ATOM 1657 O O . GLN A 1 210 ? -5.905 -11.021 -10.584 1.00 95.06 210 GLN A O 1
ATOM 1662 N N . LEU A 1 211 ? -5.920 -12.225 -8.692 1.00 95.00 211 LEU A N 1
ATOM 1663 C CA . LEU A 1 211 ? -7.358 -12.510 -8.719 1.00 95.00 211 LEU A CA 1
ATOM 1664 C C . LEU A 1 211 ? -8.198 -11.228 -8.806 1.00 95.00 211 LEU A C 1
ATOM 1666 O O . LEU A 1 211 ? -9.178 -11.151 -9.545 1.00 95.00 211 LEU A O 1
ATOM 1670 N N . VAL A 1 212 ? -7.818 -10.216 -8.029 1.00 93.75 212 VAL A N 1
ATOM 1671 C CA . VAL A 1 212 ? -8.489 -8.918 -8.011 1.00 93.75 212 VAL A CA 1
ATOM 1672 C C . VAL A 1 212 ? -8.287 -8.188 -9.337 1.00 93.75 212 VAL A C 1
ATOM 1674 O O . VAL A 1 212 ? -9.249 -7.653 -9.879 1.00 93.75 212 VAL A O 1
ATOM 1677 N N . LEU A 1 213 ? -7.085 -8.191 -9.910 1.00 91.25 213 LEU A N 1
ATOM 1678 C CA . LEU A 1 213 ? -6.860 -7.607 -11.235 1.00 91.25 213 LEU A CA 1
ATOM 1679 C C . LEU A 1 213 ? -7.703 -8.283 -12.305 1.00 91.25 213 LEU A C 1
ATOM 1681 O O . LEU A 1 213 ? -8.309 -7.584 -13.108 1.00 91.25 213 LEU A O 1
ATOM 1685 N N . ASP A 1 214 ? -7.785 -9.611 -12.293 1.00 92.00 214 ASP A N 1
ATOM 1686 C CA . ASP A 1 214 ? -8.571 -10.363 -13.268 1.00 92.00 214 ASP A CA 1
ATOM 1687 C C . ASP A 1 214 ? -10.059 -10.005 -13.149 1.00 92.00 214 ASP A C 1
ATOM 1689 O O . ASP A 1 214 ? -10.706 -9.686 -14.151 1.00 92.00 214 ASP A O 1
ATOM 1693 N N . LEU A 1 215 ? -10.573 -9.945 -11.914 1.00 92.06 215 LEU A N 1
ATOM 1694 C CA . LEU A 1 215 ? -11.955 -9.569 -11.609 1.00 92.06 215 LEU A CA 1
ATOM 1695 C C . LEU A 1 215 ? -12.289 -8.128 -12.028 1.00 92.06 215 LEU A C 1
ATOM 1697 O O . LEU A 1 215 ? -13.379 -7.865 -12.537 1.00 92.06 215 LEU A O 1
ATOM 1701 N N . PHE A 1 216 ? -11.364 -7.189 -11.816 1.00 87.38 216 PHE A N 1
ATOM 1702 C CA . PHE A 1 216 ? -11.561 -5.766 -12.105 1.00 87.38 216 PHE A CA 1
ATOM 1703 C C . PHE A 1 216 ? -10.986 -5.326 -13.459 1.00 87.38 216 PHE A C 1
ATOM 1705 O O . PHE A 1 216 ? -11.107 -4.153 -13.818 1.00 87.38 216 PHE A O 1
ATOM 1712 N N . SER A 1 217 ? -10.428 -6.240 -14.255 1.00 89.25 217 SER A N 1
ATOM 1713 C CA . SER A 1 217 ? -9.844 -5.937 -15.566 1.00 89.25 217 SER A CA 1
ATOM 1714 C C . SER A 1 217 ? -10.794 -5.183 -16.513 1.00 89.25 217 SER A C 1
ATOM 1716 O O . SER A 1 217 ? -10.326 -4.242 -17.167 1.00 89.25 217 SER A O 1
ATOM 1718 N N . PRO A 1 218 ? -12.126 -5.436 -16.543 1.00 89.31 218 PRO A N 1
ATOM 1719 C CA . PRO A 1 218 ? -13.032 -4.639 -17.367 1.00 89.31 218 PRO A CA 1
ATOM 1720 C C . PRO A 1 218 ? -13.096 -3.181 -16.893 1.00 89.31 218 PRO A C 1
ATOM 1722 O O . PRO A 1 218 ? -13.057 -2.261 -17.707 1.00 89.31 218 PRO A O 1
ATOM 1725 N N . LEU A 1 219 ? -13.112 -2.950 -15.578 1.00 87.62 219 LEU A N 1
ATOM 1726 C CA . LEU A 1 219 ? -13.125 -1.606 -14.998 1.00 87.62 219 LEU A CA 1
ATOM 1727 C C . LEU A 1 219 ? -11.822 -0.855 -15.303 1.00 87.62 219 LEU A C 1
ATOM 1729 O O . LEU A 1 219 ? -11.863 0.315 -15.678 1.00 87.62 219 LEU A O 1
ATOM 1733 N N . VAL A 1 220 ? -10.676 -1.539 -15.209 1.00 86.19 220 VAL A N 1
ATOM 1734 C CA . VAL A 1 220 ? -9.369 -0.977 -15.586 1.00 86.19 220 VAL A CA 1
ATOM 1735 C C . VAL A 1 220 ? -9.348 -0.610 -17.071 1.00 86.19 220 VAL A C 1
ATOM 1737 O O . VAL A 1 220 ? -8.869 0.462 -17.436 1.00 86.19 220 VAL A O 1
ATOM 1740 N N . SER A 1 221 ? -9.925 -1.448 -17.937 1.00 88.50 221 SER A N 1
ATOM 1741 C CA . SER A 1 221 ? -9.991 -1.155 -19.372 1.00 88.50 221 SER A CA 1
ATOM 1742 C C . SER A 1 221 ? -10.856 0.073 -19.684 1.00 88.50 221 SER A C 1
ATOM 1744 O O . SER A 1 221 ? -10.464 0.907 -20.499 1.00 88.50 221 SER A O 1
ATOM 1746 N N . VAL A 1 222 ? -11.988 0.237 -18.985 1.00 90.31 222 VAL A N 1
ATOM 1747 C CA . VAL A 1 222 ? -12.838 1.429 -19.094 1.00 90.31 222 VAL A CA 1
ATOM 1748 C C . VAL A 1 222 ? -12.076 2.656 -18.606 1.00 90.31 222 VAL A C 1
ATOM 1750 O O . VAL A 1 222 ? -12.041 3.657 -19.317 1.00 90.31 222 VAL A O 1
ATOM 1753 N N . SER A 1 223 ? -11.398 2.564 -17.459 1.00 86.44 223 SER A N 1
ATOM 1754 C CA . SER A 1 223 ? -10.571 3.643 -16.901 1.00 86.44 223 SER A CA 1
ATOM 1755 C C . SER A 1 223 ? -9.504 4.142 -17.887 1.00 86.44 223 SER A C 1
ATOM 1757 O O . SER A 1 223 ? -9.261 5.344 -17.974 1.00 86.44 223 SER A O 1
ATOM 1759 N N . ASN A 1 224 ? -8.927 3.243 -18.689 1.00 88.31 224 ASN A N 1
ATOM 1760 C CA . ASN A 1 224 ? -7.916 3.558 -19.707 1.00 88.31 224 ASN A CA 1
ATOM 1761 C C . ASN A 1 224 ? -8.492 4.079 -21.040 1.00 88.31 224 ASN A C 1
ATOM 1763 O O . ASN A 1 224 ? -7.758 4.228 -22.018 1.00 88.31 224 ASN A O 1
ATOM 1767 N N . SER A 1 225 ? -9.795 4.359 -21.114 1.00 93.94 225 SER A N 1
ATOM 1768 C CA . SER A 1 225 ? -10.419 4.934 -22.309 1.00 93.94 225 SER A CA 1
ATOM 1769 C C . SER A 1 225 ? -10.281 6.458 -22.366 1.00 93.94 225 SER A C 1
ATOM 1771 O O . SER A 1 225 ? -10.298 7.147 -21.344 1.00 93.94 225 SER A O 1
ATOM 1773 N N . TYR A 1 226 ? -10.240 7.004 -23.588 1.00 93.56 226 TYR A N 1
ATOM 1774 C CA . TYR A 1 226 ? -10.243 8.452 -23.835 1.00 93.56 226 TYR A CA 1
ATOM 1775 C C . TYR A 1 226 ? -11.376 9.174 -23.088 1.00 93.56 226 TYR A C 1
ATOM 1777 O O . TYR A 1 226 ? -11.154 10.205 -22.459 1.00 93.56 226 TYR A O 1
ATOM 1785 N N . TRP A 1 227 ? -12.583 8.603 -23.110 1.00 93.62 227 TRP A N 1
ATOM 1786 C CA . TRP A 1 227 ? -13.757 9.189 -22.465 1.00 93.62 227 TRP A CA 1
ATOM 1787 C C . TRP A 1 227 ? -13.655 9.207 -20.944 1.00 93.62 227 TRP A C 1
ATOM 1789 O O . TRP A 1 227 ? -14.093 10.173 -20.323 1.00 93.62 227 TRP A O 1
ATOM 1799 N N . SER A 1 228 ? -13.042 8.185 -20.345 1.00 92.25 228 SER A N 1
ATOM 1800 C CA . SER A 1 228 ? -12.803 8.169 -18.901 1.00 92.25 228 SER A CA 1
ATOM 1801 C C . SER A 1 228 ? -11.755 9.203 -18.499 1.00 92.25 228 SER A C 1
ATOM 1803 O O . SER A 1 228 ? -11.979 9.947 -17.547 1.00 92.25 228 SER A O 1
ATOM 1805 N N . ALA A 1 229 ? -10.664 9.330 -19.262 1.00 92.62 229 ALA A N 1
ATOM 1806 C CA . ALA A 1 229 ? -9.666 10.377 -19.041 1.00 92.62 229 ALA A CA 1
ATOM 1807 C C . ALA A 1 229 ? -10.275 11.786 -19.154 1.00 92.62 229 ALA A C 1
ATOM 1809 O O . ALA A 1 229 ? -10.095 12.618 -18.265 1.00 92.62 229 ALA A O 1
ATOM 1810 N N . LEU A 1 230 ? -11.057 12.037 -20.208 1.00 94.94 230 LEU A N 1
ATOM 1811 C CA . LEU A 1 230 ? -11.740 13.312 -20.420 1.00 94.94 230 LEU A CA 1
ATOM 1812 C C . LEU A 1 230 ? -12.755 13.608 -19.305 1.00 94.94 230 LEU A C 1
ATOM 1814 O O . LEU A 1 230 ? -12.775 14.716 -18.773 1.00 94.94 230 LEU A O 1
ATOM 1818 N N . GLY A 1 231 ? -13.552 12.615 -18.904 1.00 92.50 231 GLY A N 1
ATOM 1819 C CA . GLY A 1 231 ? -14.506 12.739 -17.803 1.00 92.50 231 GLY A CA 1
ATOM 1820 C C . GLY A 1 231 ? -13.833 13.066 -16.468 1.00 92.50 231 GLY A C 1
ATOM 1821 O O . GLY A 1 231 ? -14.293 13.961 -15.762 1.00 92.50 231 GLY A O 1
ATOM 1822 N N . MET A 1 232 ? -12.712 12.407 -16.149 1.00 90.56 232 MET A N 1
ATOM 1823 C CA . MET A 1 232 ? -11.927 12.696 -14.943 1.00 90.56 232 MET A CA 1
ATOM 1824 C C . MET A 1 232 ? -11.363 14.120 -14.945 1.00 90.56 232 MET A C 1
ATOM 1826 O O . MET A 1 232 ? -11.460 14.803 -13.929 1.00 90.56 232 MET A O 1
ATOM 1830 N N . ILE A 1 233 ? -10.818 14.594 -16.072 1.00 92.62 233 ILE A N 1
ATOM 1831 C CA . ILE A 1 233 ? -10.290 15.964 -16.189 1.00 92.62 233 ILE A CA 1
ATOM 1832 C C . ILE A 1 233 ? -11.410 16.993 -16.017 1.00 92.62 233 ILE A C 1
ATOM 1834 O O . ILE A 1 233 ? -11.245 17.955 -15.270 1.00 92.62 233 ILE A O 1
ATOM 1838 N N . ILE A 1 234 ? -12.561 16.789 -16.664 1.00 90.75 234 ILE A N 1
ATOM 1839 C CA . ILE A 1 234 ? -13.716 17.685 -16.522 1.00 90.75 234 ILE A CA 1
ATOM 1840 C C . ILE A 1 234 ? -14.186 17.716 -15.068 1.00 90.75 234 ILE A C 1
ATOM 1842 O O . ILE A 1 234 ? -14.384 18.796 -14.520 1.00 90.75 234 ILE A O 1
ATOM 1846 N N . LEU A 1 235 ? -14.324 16.554 -14.426 1.00 87.12 235 LEU A N 1
ATOM 1847 C CA . LEU A 1 235 ? -14.728 16.473 -13.026 1.00 87.12 235 LEU A CA 1
ATOM 1848 C C . LEU A 1 235 ? -13.724 17.180 -12.109 1.00 87.12 235 LEU A C 1
ATOM 1850 O O . LEU A 1 235 ? -14.133 17.924 -11.224 1.00 87.12 235 LEU A O 1
ATOM 1854 N N . MET A 1 236 ? -12.424 16.996 -12.346 1.00 88.25 236 MET A N 1
ATOM 1855 C CA . MET A 1 236 ? -11.362 17.660 -11.591 1.00 88.25 236 MET A CA 1
ATOM 1856 C C . MET A 1 236 ? -11.430 19.185 -11.735 1.00 88.25 236 MET A C 1
ATOM 1858 O O . MET A 1 236 ? -11.380 19.893 -10.736 1.00 88.25 236 MET A O 1
ATOM 1862 N N . LEU A 1 237 ? -11.585 19.700 -12.957 1.00 88.81 237 LEU A N 1
ATOM 1863 C CA . LEU A 1 237 ? -11.704 21.139 -13.208 1.00 88.81 237 LEU A CA 1
ATOM 1864 C C . LEU A 1 237 ? -12.993 21.723 -12.616 1.00 88.81 237 LEU A C 1
ATOM 1866 O O . LEU A 1 237 ? -12.973 22.843 -12.111 1.00 88.81 237 LEU A 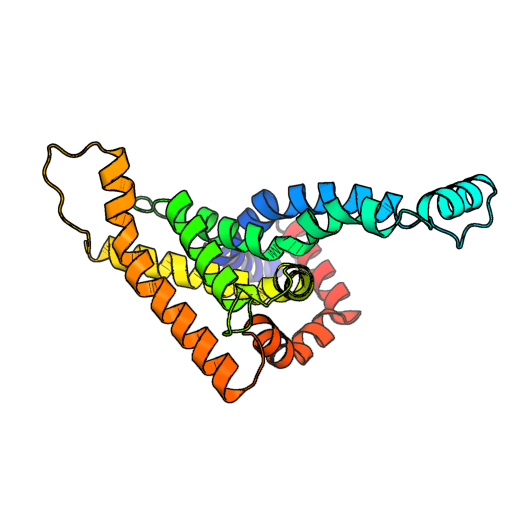O 1
ATOM 1870 N N . LEU A 1 238 ? -14.098 20.970 -12.646 1.00 83.38 238 LEU A N 1
ATOM 1871 C CA . LEU A 1 238 ? -15.353 21.365 -12.006 1.00 83.38 238 LEU A CA 1
ATOM 1872 C C . LEU A 1 238 ? -15.191 21.460 -10.488 1.00 83.38 238 LEU A C 1
ATOM 1874 O O . LEU A 1 238 ? -15.524 22.495 -9.919 1.00 83.38 238 LEU A O 1
ATOM 1878 N N . LEU A 1 239 ? -14.628 20.431 -9.849 1.00 83.56 239 LEU A N 1
ATOM 1879 C CA . LEU A 1 239 ? -14.337 20.435 -8.412 1.00 83.56 239 LEU A CA 1
ATOM 1880 C C . LEU A 1 239 ? -13.436 21.616 -8.031 1.00 83.56 239 LEU A C 1
ATOM 1882 O O . LEU A 1 239 ? -13.773 22.380 -7.126 1.00 83.56 239 LEU A O 1
ATOM 1886 N N . TRP A 1 240 ? -12.381 21.850 -8.812 1.00 83.62 240 TRP A N 1
ATOM 1887 C CA . TRP A 1 240 ? -11.460 22.958 -8.586 1.00 83.62 240 TRP A CA 1
ATOM 1888 C C . TRP A 1 240 ? -12.129 24.330 -8.752 1.00 83.62 240 TRP A C 1
ATOM 1890 O O . TRP A 1 240 ? -11.892 25.234 -7.954 1.00 83.62 240 TRP A O 1
ATOM 1900 N N . SER A 1 241 ? -13.033 24.485 -9.730 1.00 81.31 241 SER A N 1
ATOM 1901 C CA . SER A 1 241 ? -13.834 25.711 -9.894 1.00 81.31 241 SER A CA 1
ATOM 1902 C C . SER A 1 241 ? -14.779 25.986 -8.718 1.00 81.31 241 SER A C 1
ATOM 1904 O O . SER A 1 241 ? -15.216 27.120 -8.534 1.00 81.31 241 SER A O 1
ATOM 1906 N N . MET A 1 242 ? -15.067 24.956 -7.917 1.00 76.12 242 MET A N 1
ATOM 1907 C CA . MET A 1 242 ? -15.904 25.000 -6.718 1.00 76.12 242 MET A CA 1
ATOM 1908 C C . MET A 1 242 ? -15.072 25.073 -5.423 1.00 76.12 242 MET A C 1
ATOM 1910 O O . MET A 1 242 ? -15.640 25.064 -4.335 1.00 76.12 242 MET A O 1
ATOM 1914 N N . GLY A 1 243 ? -13.739 25.159 -5.522 1.00 73.94 243 GLY A N 1
ATOM 1915 C CA . GLY A 1 243 ? -12.833 25.278 -4.375 1.00 73.94 243 GLY A CA 1
ATOM 1916 C C . GLY A 1 243 ? -12.569 23.974 -3.610 1.00 73.94 243 GLY A C 1
ATOM 1917 O O . GLY A 1 243 ? -12.113 24.042 -2.467 1.00 73.94 243 GLY A O 1
ATOM 1918 N N . ILE A 1 244 ? -12.858 22.814 -4.216 1.00 70.25 244 ILE A N 1
ATOM 1919 C CA . ILE A 1 244 ? -12.606 21.461 -3.680 1.00 70.25 244 ILE A CA 1
ATOM 1920 C C . ILE A 1 244 ? -11.393 20.852 -4.385 1.00 70.25 244 ILE A C 1
ATOM 1922 O O . ILE A 1 244 ? -10.511 20.324 -3.669 1.00 70.25 244 ILE A O 1
#

Solvent-accessible surface area (backbone atoms only — not comparable to full-atom values): 12573 Å² total; per-residue (Å²): 107,68,66,58,47,49,74,65,45,44,60,59,50,48,53,54,66,64,31,63,67,59,42,11,47,52,52,6,41,61,72,39,27,47,62,38,40,58,61,11,47,55,30,48,50,69,50,52,55,68,70,89,50,93,41,74,68,44,52,52,51,40,68,67,29,66,89,46,30,72,69,46,32,44,58,18,49,71,24,40,23,37,30,18,44,40,27,6,20,22,23,2,22,46,47,23,70,76,37,95,90,46,58,26,67,61,24,8,51,50,7,23,53,42,35,53,57,25,44,44,72,79,61,72,64,91,77,55,63,68,77,77,37,31,58,35,27,5,80,62,11,36,66,49,14,53,53,38,5,52,53,45,30,53,49,41,46,49,39,51,76,67,67,60,54,71,88,71,65,91,87,59,56,69,74,56,51,57,51,47,47,49,44,58,46,50,70,51,51,42,57,51,46,45,51,52,32,40,53,43,24,77,76,68,75,43,30,52,29,56,52,49,46,65,73,41,41,67,59,53,54,51,57,72,32,72,67,42,50,51,50,52,52,51,52,50,54,53,38,51,77,71,77,102

Radius of gyration: 22.06 Å; Cα contacts (8 Å, |Δi|>4): 283; chains: 1; bounding box: 54×52×70 Å

Nearest PDB structures (foldseek):
  3qnq-assembly2_C  TM=8.581E-01  e=1.100E-10  Bacillus cereus ATCC 10987
  8qsr-assembly1_A  TM=5.373E-01  e=6.336E-02  Escherichia coli
  7sf7-assembly1_A  TM=1.800E-01  e=9.704E+00  Homo sapiens

Secondary structure (DSSP, 8-state):
-HHHHIIIIIHHHHHHHT-HHHHHHHHHIIIIIHHHHHHHHHHHHHHS--TTS--HHHHHHHHHHGGGHHHHHHHHHTTGGGHHHHHHHHHHHHHHTTSTT--HHHHHHHHHHHHHHHHS-SS-GGGS-HHHHHHHHTGGGHHHHHHHHHHHHHHHHHHHHTT------TTS-HHHHHHHHHHHHHHHHHHHHHHHHHHHHHHHSS-HHHHHHHHHHHHHHHHTSHHHHHHHHHHHHHHHHTT-

Sequence (244 aa):
MFQWLEDHLMEPLGKIAQNRYLQSIRDAFVVFALPVILTGAIFLIIANPPTSINWGIINAWANAVEPIMPQILFPFQLTFGIMALTVSFGIGYSLASRYEDMDEVMAGILSMLAFFMTAFPVVDITQVPFGEILNYLGGQGLFVAIILGILTTEGMRWFRKKGIAIKLPDSVPPYVLRTFNSILPFMVILPIVWALAWIVWANFGVTIPQLVLDLFSPLVSVSNSYWSALGMIILMLLLWSMGI

Foldseek 3Di:
DVVVCLVPPCVVVVVVVPPQLVVLLVQLCVPQQVVLQVQLVVLVPQLDQPVVPPDPVSVVSNVVNVVCSVVSNVSNLVRQLQRLLRSLLSSQLSSQVVPPQGDSNLRSVLSSLLLVLLLDQPDPPVPDPPSVSSNCSHPLVNVVSSVSSVVLSVLQVVCVVVVPFDDDDPPDDPVVRVCRRRVVSSVPSNVVSNVVQNVCCVPPVDGPSVVVCVVCVVVVVVCPDPVVVVVVVVVVVSVVVNVD